Protein AF-A0A651EHQ5-F1 (afdb_monomer)

Structure (mmCIF, N/CA/C/O backbone):
data_AF-A0A651EHQ5-F1
#
_entry.id   AF-A0A651EHQ5-F1
#
loop_
_atom_site.group_PDB
_atom_site.id
_atom_site.type_symbol
_atom_site.label_atom_id
_atom_site.label_alt_id
_atom_site.label_comp_id
_atom_site.label_asym_id
_atom_site.label_entity_id
_atom_sit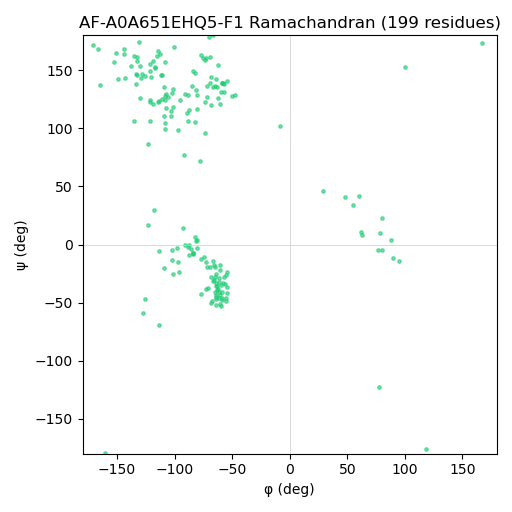e.label_seq_id
_atom_site.pdbx_PDB_ins_code
_atom_site.Cartn_x
_atom_site.Cartn_y
_atom_site.Cartn_z
_atom_site.occupancy
_atom_site.B_iso_or_equiv
_atom_site.auth_seq_id
_atom_site.auth_comp_id
_atom_site.auth_asym_id
_atom_site.auth_atom_id
_atom_site.pdbx_PDB_model_num
ATOM 1 N N . MET A 1 1 ? 9.598 -12.155 -25.744 1.00 61.91 1 MET A N 1
ATOM 2 C CA . MET A 1 1 ? 10.666 -11.552 -24.920 1.00 61.91 1 MET A CA 1
ATOM 3 C C . MET A 1 1 ? 9.998 -10.629 -23.922 1.00 61.91 1 MET A C 1
ATOM 5 O O . MET A 1 1 ? 9.123 -9.880 -24.341 1.00 61.91 1 MET A O 1
ATOM 9 N N . SER A 1 2 ? 10.340 -10.754 -22.639 1.00 74.31 2 SER A N 1
ATOM 10 C CA . SER A 1 2 ? 9.848 -9.871 -21.574 1.00 74.31 2 SER A CA 1
ATOM 11 C C . SER A 1 2 ? 10.202 -8.412 -21.894 1.00 74.31 2 SER A C 1
ATOM 13 O O . SER A 1 2 ? 11.291 -8.150 -22.401 1.00 74.31 2 SER A O 1
ATOM 15 N N . ARG A 1 3 ? 9.276 -7.478 -21.657 1.00 90.50 3 ARG A N 1
ATOM 16 C CA . ARG A 1 3 ? 9.473 -6.018 -21.755 1.00 90.50 3 ARG A CA 1
ATOM 17 C C . ARG A 1 3 ? 9.243 -5.352 -20.400 1.00 90.50 3 ARG A C 1
ATOM 19 O O . ARG A 1 3 ? 8.765 -4.219 -20.332 1.00 90.50 3 ARG A O 1
ATOM 26 N N . LEU A 1 4 ? 9.520 -6.091 -19.329 1.00 96.69 4 LEU A N 1
ATOM 27 C CA . LEU A 1 4 ? 9.435 -5.561 -17.983 1.00 96.69 4 LEU A CA 1
ATOM 28 C C . LEU A 1 4 ? 10.467 -4.456 -17.792 1.00 96.69 4 LEU A C 1
ATOM 30 O O . LEU A 1 4 ? 11.597 -4.541 -18.276 1.00 96.69 4 LEU A O 1
ATOM 34 N N . ARG A 1 5 ? 10.060 -3.437 -17.050 1.00 97.56 5 ARG A N 1
ATOM 35 C CA . ARG A 1 5 ? 10.922 -2.379 -16.550 1.00 97.56 5 ARG A CA 1
ATOM 36 C C . ARG A 1 5 ? 10.563 -2.043 -15.112 1.00 97.56 5 ARG A C 1
ATOM 38 O O . ARG A 1 5 ? 9.421 -2.260 -14.709 1.00 97.56 5 ARG A O 1
ATOM 45 N N . GLY A 1 6 ? 11.513 -1.541 -14.338 1.00 97.88 6 GLY A N 1
ATOM 46 C CA . GLY A 1 6 ? 11.283 -1.296 -12.922 1.00 97.88 6 GLY A CA 1
ATOM 47 C C . GLY A 1 6 ? 12.394 -0.529 -12.229 1.00 97.88 6 GLY A C 1
ATOM 48 O O . GLY A 1 6 ? 13.445 -0.257 -12.807 1.00 97.88 6 GLY A O 1
ATOM 49 N N . PHE A 1 7 ? 12.122 -0.151 -10.984 1.00 97.75 7 PHE A N 1
ATOM 50 C CA . PHE A 1 7 ? 13.047 0.582 -10.123 1.00 97.75 7 PHE A CA 1
ATOM 51 C C . PHE A 1 7 ? 12.759 0.291 -8.648 1.00 97.75 7 PHE A C 1
ATOM 53 O O . PHE A 1 7 ? 11.639 -0.081 -8.283 1.00 97.75 7 PHE A O 1
ATOM 60 N N . VAL A 1 8 ? 13.769 0.493 -7.802 1.00 97.44 8 VAL A N 1
ATOM 61 C CA . VAL A 1 8 ? 13.611 0.478 -6.343 1.00 97.44 8 VAL A CA 1
ATOM 62 C C . VAL A 1 8 ? 12.893 1.758 -5.914 1.00 97.44 8 VAL A C 1
ATOM 64 O O . VAL A 1 8 ? 13.321 2.870 -6.215 1.00 97.44 8 VAL A O 1
ATOM 67 N N . ALA A 1 9 ? 11.768 1.608 -5.231 1.00 97.31 9 ALA A N 1
ATOM 68 C CA . ALA A 1 9 ? 10.858 2.682 -4.884 1.00 97.31 9 ALA A CA 1
ATOM 69 C C . ALA A 1 9 ? 11.186 3.283 -3.509 1.00 97.31 9 ALA A C 1
ATOM 71 O O . ALA A 1 9 ? 10.463 3.069 -2.543 1.00 97.31 9 ALA A O 1
ATOM 72 N N . GLU A 1 10 ? 12.230 4.113 -3.435 1.00 95.94 10 GLU A N 1
ATOM 73 C CA . GLU A 1 10 ? 12.681 4.776 -2.189 1.00 95.94 10 GLU A CA 1
ATOM 74 C C . GLU A 1 10 ? 11.629 5.697 -1.536 1.00 95.94 10 GLU A C 1
ATOM 76 O O . GLU A 1 10 ? 11.714 6.041 -0.362 1.00 95.94 10 GLU A O 1
ATOM 81 N N . HIS A 1 11 ? 10.601 6.088 -2.290 1.00 96.88 11 HIS A N 1
ATOM 82 C CA . HIS A 1 11 ? 9.459 6.863 -1.800 1.00 96.88 11 HIS A CA 1
ATOM 83 C C . HIS A 1 11 ? 8.397 5.997 -1.098 1.00 96.88 11 HIS A C 1
ATOM 85 O O . HIS A 1 11 ? 7.336 6.499 -0.717 1.00 96.88 11 HIS A O 1
ATOM 91 N N . ARG A 1 12 ? 8.638 4.691 -0.962 1.00 98.12 12 ARG A N 1
ATOM 92 C CA . ARG A 1 12 ? 7.798 3.742 -0.233 1.00 98.12 12 ARG A CA 1
ATOM 93 C C . ARG A 1 12 ? 8.546 3.262 1.001 1.00 98.12 12 ARG A C 1
ATOM 95 O O . ARG A 1 12 ? 9.760 3.104 0.977 1.00 98.12 12 ARG A O 1
ATOM 102 N N . ALA A 1 13 ? 7.805 3.018 2.069 1.00 98.31 13 ALA A N 1
ATOM 103 C CA . ALA A 1 13 ? 8.322 2.422 3.289 1.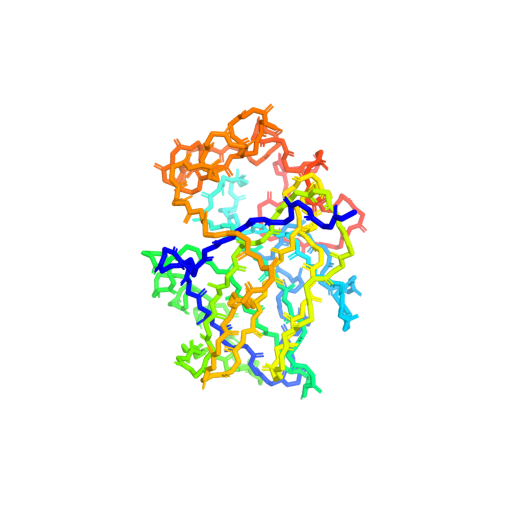00 98.31 13 ALA A CA 1
ATOM 104 C C . ALA A 1 13 ? 7.393 1.305 3.753 1.00 98.31 13 ALA A C 1
ATOM 106 O O . ALA A 1 13 ? 6.206 1.277 3.410 1.00 98.31 13 ALA A O 1
ATOM 107 N N . LEU A 1 14 ? 7.949 0.401 4.553 1.00 98.44 14 LEU A N 1
ATOM 108 C CA . LEU A 1 14 ? 7.230 -0.722 5.122 1.00 98.44 14 LEU A CA 1
ATOM 109 C C . LEU A 1 14 ? 7.041 -0.519 6.628 1.00 98.44 14 LEU A C 1
ATOM 111 O O . LEU A 1 14 ? 7.960 -0.128 7.350 1.00 98.44 14 LEU A O 1
ATOM 115 N N . LEU A 1 15 ? 5.833 -0.802 7.104 1.00 98.62 15 LEU A N 1
ATOM 116 C CA . LEU A 1 15 ? 5.570 -1.062 8.516 1.00 98.62 15 LEU A CA 1
ATOM 117 C C . LEU A 1 15 ? 5.215 -2.534 8.681 1.00 98.62 15 LEU A C 1
ATOM 119 O O . LEU A 1 15 ? 4.535 -3.112 7.834 1.00 98.62 15 LEU A O 1
ATOM 123 N N . ARG A 1 16 ? 5.610 -3.123 9.800 1.00 98.12 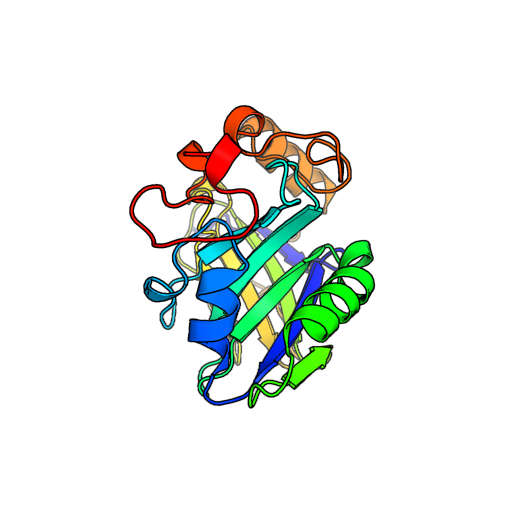16 ARG A N 1
ATOM 124 C CA . ARG A 1 16 ? 5.271 -4.488 10.176 1.00 98.12 16 ARG A CA 1
ATOM 125 C C . ARG A 1 16 ? 4.275 -4.479 11.324 1.00 98.12 16 ARG A C 1
ATOM 127 O O . ARG A 1 16 ? 4.518 -3.891 12.378 1.00 98.12 16 ARG A O 1
ATOM 134 N N . ILE A 1 17 ? 3.145 -5.142 11.105 1.00 98.06 17 ILE A N 1
ATOM 135 C CA . ILE A 1 17 ? 2.073 -5.302 12.082 1.00 98.06 17 ILE A CA 1
ATOM 136 C C . ILE A 1 17 ? 2.074 -6.747 12.562 1.00 98.06 17 ILE A C 1
ATOM 138 O O . ILE A 1 17 ? 1.660 -7.656 11.839 1.00 98.06 17 ILE A O 1
ATOM 142 N N . GLY A 1 18 ? 2.570 -6.956 13.778 1.00 96.75 18 GLY A N 1
ATOM 143 C CA . GLY A 1 18 ? 2.627 -8.266 14.417 1.00 96.75 18 GLY A CA 1
ATOM 144 C C . GLY A 1 18 ? 1.503 -8.475 15.426 1.00 96.75 18 GLY A C 1
ATOM 145 O O . GLY A 1 18 ? 0.807 -7.538 15.819 1.00 96.75 18 GLY A O 1
ATOM 146 N N . GLY A 1 19 ? 1.375 -9.715 15.896 1.00 95.44 19 GLY A N 1
ATOM 147 C CA . GLY A 1 19 ? 0.448 -10.097 16.958 1.00 95.44 19 GLY A CA 1
ATOM 148 C C . GLY A 1 19 ? -0.844 -10.748 16.461 1.00 95.44 19 GLY A C 1
ATOM 149 O O . GLY A 1 19 ? -1.304 -10.519 15.345 1.00 95.44 19 GLY A O 1
ATOM 150 N N . VAL A 1 20 ? -1.425 -11.596 17.311 1.00 93.38 20 VAL A N 1
ATOM 151 C CA . VAL A 1 20 ? -2.548 -12.486 16.958 1.00 93.38 20 VAL A CA 1
ATOM 152 C C . VAL A 1 20 ? -3.827 -11.733 16.581 1.00 93.38 20 VAL A C 1
ATOM 154 O O . VAL A 1 20 ? -4.621 -12.239 15.796 1.00 93.38 20 VAL A O 1
ATOM 157 N N . ASP A 1 21 ? -3.991 -10.504 17.077 1.00 94.31 21 ASP A N 1
ATOM 158 C CA . ASP A 1 21 ? -5.165 -9.667 16.812 1.00 94.31 21 ASP A CA 1
ATOM 159 C C . ASP A 1 21 ? -4.993 -8.754 15.582 1.00 94.31 21 ASP A C 1
ATOM 161 O O . ASP A 1 21 ? -5.896 -7.974 15.277 1.00 94.31 21 ASP A O 1
ATOM 165 N N . ALA A 1 22 ? -3.843 -8.785 14.892 1.00 95.12 22 ALA A N 1
ATOM 166 C CA . ALA A 1 22 ? -3.467 -7.781 13.890 1.00 95.12 22 ALA A CA 1
ATOM 167 C C . ALA A 1 22 ? -4.513 -7.609 12.776 1.00 95.12 22 ALA A C 1
ATOM 169 O O . ALA A 1 22 ? -4.917 -6.485 12.472 1.00 95.12 22 ALA A O 1
ATOM 170 N N . ARG A 1 23 ? -4.989 -8.715 12.187 1.00 94.94 23 ARG A N 1
ATOM 171 C CA . ARG A 1 23 ? -5.956 -8.677 11.076 1.00 94.94 23 ARG A CA 1
ATOM 172 C C . ARG A 1 23 ? -7.323 -8.164 11.518 1.00 94.94 23 ARG A C 1
ATOM 174 O O . ARG A 1 23 ? -7.856 -7.256 10.889 1.00 94.94 23 ARG A O 1
ATOM 181 N N . ASP A 1 24 ? -7.857 -8.697 12.615 1.00 93.69 24 ASP A N 1
ATOM 182 C CA . ASP A 1 24 ? -9.156 -8.283 13.163 1.00 93.69 24 ASP A CA 1
ATOM 183 C C . ASP A 1 24 ? -9.141 -6.830 13.638 1.00 93.69 24 ASP A C 1
ATOM 185 O O . ASP A 1 24 ? -10.139 -6.115 13.554 1.00 93.69 24 ASP A O 1
ATOM 189 N N . TRP A 1 25 ? -7.997 -6.370 14.132 1.00 94.69 25 TRP A N 1
ATOM 190 C CA . TRP A 1 25 ? -7.796 -4.981 14.495 1.00 94.69 25 TRP A CA 1
ATOM 191 C C . TRP A 1 25 ? -7.778 -4.060 13.272 1.00 94.69 25 TRP A C 1
ATOM 193 O O . TRP A 1 25 ? -8.537 -3.091 13.238 1.00 94.69 25 TRP A O 1
ATOM 203 N N . LEU A 1 26 ? -6.985 -4.384 12.243 1.00 96.31 26 LEU A N 1
ATOM 204 C CA . LEU A 1 26 ? -6.959 -3.633 10.982 1.00 96.31 26 LEU A CA 1
ATOM 205 C C . LEU A 1 26 ? -8.333 -3.627 10.297 1.00 96.31 26 LEU A C 1
ATOM 207 O O . LEU A 1 26 ? -8.725 -2.610 9.727 1.00 96.31 26 LEU A O 1
ATOM 211 N N . GLN A 1 27 ? -9.099 -4.718 10.405 1.00 95.19 27 GLN A N 1
ATOM 212 C CA . GLN A 1 27 ? -10.431 -4.843 9.812 1.00 95.19 27 GLN A CA 1
ATOM 213 C C . GLN A 1 27 ? -11.376 -3.711 10.229 1.00 95.19 27 GLN A C 1
ATOM 215 O O . GLN A 1 27 ? -12.161 -3.256 9.400 1.00 95.19 27 GLN A O 1
ATOM 220 N N . GLY A 1 28 ? -11.292 -3.228 11.470 1.00 94.06 28 GLY A N 1
ATOM 221 C CA . GLY A 1 28 ? -12.122 -2.120 11.958 1.00 94.06 28 GLY A CA 1
ATOM 222 C C . GLY A 1 28 ? -11.591 -0.717 11.631 1.00 94.06 28 GLY A C 1
ATOM 223 O O . GLY A 1 28 ? -12.273 0.269 11.905 1.00 94.06 28 GLY A O 1
ATOM 224 N N . LEU A 1 29 ? -10.380 -0.598 11.080 1.00 95.25 29 LEU A N 1
ATOM 225 C CA . LEU A 1 29 ? -9.693 0.689 10.898 1.00 95.25 29 LEU A CA 1
ATOM 226 C C . LEU A 1 29 ? -9.588 1.146 9.444 1.00 95.25 29 LEU A C 1
ATOM 228 O O . LEU A 1 29 ? -9.355 2.330 9.204 1.00 95.25 29 LEU A O 1
ATOM 232 N N . VAL A 1 30 ? -9.727 0.228 8.490 1.00 97.44 30 VAL A N 1
ATOM 233 C CA . VAL A 1 30 ? -9.427 0.495 7.076 1.00 97.44 30 VAL A CA 1
ATOM 234 C C . VAL A 1 30 ? -10.657 0.323 6.186 1.00 97.44 30 VAL A C 1
ATOM 236 O O . VAL A 1 30 ? -11.588 -0.394 6.543 1.00 97.44 30 VAL A O 1
ATOM 239 N N . SER A 1 31 ? -10.665 0.948 5.012 1.00 97.81 31 SER A N 1
ATOM 240 C CA . SER A 1 31 ? -11.806 0.982 4.083 1.00 97.81 31 SER A CA 1
ATOM 241 C C . SER A 1 31 ? -12.091 -0.338 3.362 1.00 97.81 31 SER A C 1
ATOM 243 O O . SER A 1 31 ? -13.187 -0.530 2.847 1.00 97.81 31 SER A O 1
ATOM 245 N N . ASN A 1 32 ? -11.122 -1.252 3.302 1.00 98.00 32 ASN A N 1
ATOM 246 C CA . ASN A 1 32 ? -11.240 -2.511 2.565 1.00 98.00 32 ASN A CA 1
ATOM 247 C C . ASN A 1 32 ? -11.259 -3.730 3.495 1.00 98.00 32 ASN A C 1
ATOM 249 O O . ASN A 1 32 ? -10.923 -3.638 4.678 1.00 98.00 32 ASN A O 1
ATOM 253 N N . ASP A 1 33 ? -11.684 -4.878 2.981 1.00 96.94 33 ASP A N 1
ATOM 254 C CA . ASP A 1 33 ? -11.801 -6.113 3.741 1.00 96.94 33 ASP A CA 1
ATOM 255 C C . ASP A 1 33 ? -10.454 -6.843 3.859 1.00 96.94 33 ASP A C 1
ATOM 257 O O . ASP A 1 33 ? -9.976 -7.501 2.934 1.00 96.94 33 ASP A O 1
ATOM 261 N N . VAL A 1 34 ? -9.853 -6.770 5.047 1.00 96.62 34 VAL A N 1
ATOM 262 C CA . VAL A 1 34 ? -8.584 -7.420 5.401 1.00 96.62 34 VAL A CA 1
ATOM 263 C C . VAL A 1 34 ? -8.714 -8.945 5.375 1.00 96.62 34 VAL A C 1
ATOM 265 O O . VAL A 1 34 ? -7.717 -9.644 5.212 1.00 96.62 34 VAL A O 1
ATOM 268 N N . ARG A 1 35 ? -9.929 -9.503 5.449 1.00 94.62 35 ARG A N 1
ATOM 269 C CA . ARG A 1 35 ? -10.155 -10.955 5.324 1.00 94.62 35 ARG A CA 1
ATOM 270 C C . ARG A 1 35 ? -9.820 -11.480 3.927 1.00 94.62 35 ARG A C 1
ATOM 272 O O . ARG A 1 35 ? -9.612 -12.678 3.760 1.00 94.62 35 ARG A O 1
ATOM 279 N N . HIS A 1 36 ? -9.734 -10.601 2.927 1.00 95.12 36 HIS A N 1
ATOM 280 C CA . HIS A 1 36 ? -9.271 -10.953 1.587 1.00 95.12 36 HIS A CA 1
ATOM 281 C C . HIS A 1 36 ? -7.746 -11.106 1.482 1.00 95.12 36 HIS A C 1
ATOM 283 O O . HIS A 1 36 ? -7.281 -11.657 0.478 1.00 95.12 36 HIS A O 1
ATOM 289 N N . LEU A 1 37 ? -6.993 -10.667 2.498 1.00 96.44 37 LEU A N 1
ATOM 290 C CA . LEU A 1 37 ? -5.539 -10.759 2.554 1.00 96.44 37 LEU A CA 1
ATOM 291 C C . LEU A 1 37 ? -5.079 -12.216 2.682 1.00 96.44 37 LEU A C 1
ATOM 293 O O . LEU A 1 37 ? -5.366 -12.904 3.669 1.00 96.44 37 LEU A O 1
ATOM 297 N N . ALA A 1 38 ? -4.304 -12.664 1.703 1.00 94.88 38 ALA A N 1
ATOM 298 C CA . ALA A 1 38 ? -3.720 -13.999 1.659 1.00 94.88 38 ALA A CA 1
ATOM 299 C C . ALA A 1 38 ? -2.317 -13.941 1.031 1.00 94.88 38 ALA A C 1
ATOM 301 O O . ALA A 1 38 ? -1.998 -12.949 0.366 1.00 94.88 38 ALA A O 1
ATOM 302 N N . PRO A 1 39 ? -1.485 -14.987 1.192 1.00 92.62 39 PRO A N 1
ATOM 303 C CA . PRO A 1 39 ? -0.218 -15.084 0.475 1.00 92.62 39 PRO A CA 1
ATOM 304 C C . PRO A 1 39 ? -0.412 -14.847 -1.029 1.00 92.62 39 PRO A C 1
ATOM 306 O O . PRO A 1 39 ? -1.294 -15.438 -1.654 1.00 92.62 39 PRO A O 1
ATOM 309 N N . GLY A 1 40 ? 0.369 -13.929 -1.603 1.00 92.00 40 GLY A N 1
ATOM 310 C CA . GLY A 1 40 ? 0.262 -13.547 -3.017 1.00 92.00 40 GLY A CA 1
ATOM 311 C C . GLY A 1 40 ? -0.916 -12.624 -3.377 1.00 92.00 40 GLY A C 1
ATOM 312 O O . GLY A 1 40 ? -1.010 -12.185 -4.524 1.00 92.00 40 GLY A O 1
ATOM 313 N N . ARG A 1 41 ? -1.810 -12.309 -2.430 1.00 95.31 41 ARG A N 1
ATOM 314 C CA . ARG A 1 41 ? -3.020 -11.500 -2.648 1.00 95.31 41 ARG A CA 1
ATOM 315 C C . ARG A 1 41 ? -3.045 -10.282 -1.713 1.00 95.31 41 ARG A C 1
ATOM 317 O O . ARG A 1 41 ? -3.633 -10.363 -0.631 1.00 95.31 41 ARG A O 1
ATOM 324 N N . PRO A 1 42 ? -2.420 -9.163 -2.116 1.00 97.75 42 PRO A N 1
ATOM 325 C CA . PRO A 1 42 ? -2.414 -7.935 -1.333 1.00 97.75 42 PRO A CA 1
ATOM 326 C C . PRO A 1 42 ? -3.781 -7.243 -1.372 1.00 97.75 42 PRO A C 1
ATOM 328 O O . PRO A 1 42 ? -4.590 -7.469 -2.275 1.00 97.75 42 PRO A O 1
ATOM 331 N N . VAL A 1 43 ? -4.017 -6.358 -0.408 1.00 98.56 43 VAL A N 1
ATOM 332 C CA . VAL A 1 43 ? -5.238 -5.547 -0.307 1.00 98.56 43 VAL A CA 1
ATOM 333 C C . VAL A 1 43 ? -4.854 -4.071 -0.321 1.00 98.56 43 VAL A C 1
ATOM 335 O O . VAL A 1 43 ? -4.085 -3.633 0.528 1.00 98.56 43 VAL A O 1
ATOM 338 N N . TYR A 1 44 ? -5.388 -3.293 -1.265 1.00 98.81 44 TYR A N 1
ATOM 339 C CA . TYR A 1 44 ? -5.288 -1.832 -1.226 1.00 98.81 44 TYR A CA 1
ATOM 340 C C . TYR A 1 44 ? -6.364 -1.276 -0.298 1.00 98.81 44 TYR A C 1
ATOM 342 O O . TYR A 1 44 ? -7.515 -1.700 -0.376 1.00 98.81 44 TYR A O 1
ATOM 350 N N . ALA A 1 45 ? -6.016 -0.361 0.596 1.00 98.56 45 ALA A N 1
ATOM 351 C CA . ALA A 1 45 ? -6.972 0.220 1.527 1.00 98.56 45 ALA A CA 1
ATOM 352 C C . ALA A 1 45 ? -6.569 1.643 1.913 1.00 98.56 45 ALA A C 1
ATOM 354 O O . ALA A 1 45 ? -5.421 2.050 1.736 1.00 98.56 45 ALA A O 1
ATOM 355 N N . ALA A 1 46 ? -7.517 2.374 2.489 1.00 98.44 46 ALA A N 1
ATOM 356 C CA . ALA A 1 46 ? -7.274 3.641 3.151 1.00 98.44 46 ALA A CA 1
ATOM 357 C C . ALA A 1 46 ? -7.721 3.612 4.611 1.00 98.44 46 ALA A C 1
ATOM 359 O O . ALA A 1 46 ? -8.618 2.866 5.001 1.00 98.44 46 ALA A O 1
ATOM 360 N N . MET A 1 47 ? -7.109 4.479 5.408 1.00 98.00 47 MET A N 1
ATOM 361 C CA . MET A 1 47 ? -7.612 4.898 6.708 1.00 98.00 47 MET A CA 1
ATOM 362 C C . MET A 1 47 ? -8.250 6.278 6.549 1.00 98.00 47 MET A C 1
ATOM 364 O O . MET A 1 47 ? -7.662 7.163 5.921 1.00 98.00 47 MET A O 1
ATOM 368 N N . LEU A 1 48 ? -9.446 6.455 7.112 1.00 97.50 48 LEU A N 1
ATOM 369 C CA . LEU A 1 48 ? -10.250 7.664 6.944 1.00 97.50 48 LEU A CA 1
ATOM 370 C C . LEU A 1 48 ? -10.442 8.412 8.264 1.00 97.50 48 LEU A C 1
ATOM 372 O O . LEU A 1 48 ? -10.278 7.863 9.359 1.00 97.50 48 LEU A O 1
ATOM 376 N N . THR A 1 49 ? -10.834 9.677 8.160 1.00 95.69 49 THR A N 1
ATOM 377 C CA . THR A 1 49 ? -11.437 10.408 9.272 1.00 95.69 49 THR A CA 1
ATOM 378 C C . THR A 1 49 ? -12.831 9.848 9.578 1.00 95.69 49 THR A C 1
ATOM 380 O O . THR A 1 49 ? -13.449 9.215 8.719 1.00 95.69 49 THR A O 1
ATOM 383 N N . PRO A 1 50 ? -13.395 10.116 10.770 1.00 92.19 50 PRO A N 1
ATOM 384 C CA . PRO A 1 50 ? -14.797 9.805 11.047 1.00 92.19 50 PRO A CA 1
ATOM 385 C C . PRO A 1 50 ? -15.775 10.438 10.044 1.00 92.19 50 PRO A C 1
ATOM 387 O O . PRO A 1 50 ? -16.840 9.887 9.808 1.00 92.19 50 PRO A O 1
ATOM 390 N N . GLN A 1 51 ? -15.396 11.559 9.423 1.00 93.12 51 GLN A N 1
ATOM 391 C CA . GLN A 1 51 ? -16.170 12.247 8.386 1.00 93.12 51 GLN A CA 1
ATOM 392 C C . GLN A 1 51 ? -15.983 11.641 6.980 1.00 93.12 51 GLN A C 1
ATOM 394 O O . GLN A 1 51 ? -16.441 12.227 6.005 1.00 93.12 51 GLN A O 1
ATOM 399 N N . GLY A 1 52 ? -15.282 10.508 6.851 1.00 93.50 52 GLY A N 1
ATOM 400 C CA . GLY A 1 52 ? -15.065 9.817 5.574 1.00 93.50 52 GLY A CA 1
ATOM 401 C C . GLY A 1 52 ? -13.981 10.431 4.684 1.00 93.50 52 GLY A C 1
ATOM 402 O O . GLY A 1 52 ? -13.843 10.034 3.528 1.00 93.50 52 GLY A O 1
ATOM 403 N N . LYS A 1 53 ? -13.194 11.380 5.200 1.00 96.69 53 LYS A N 1
ATOM 404 C CA . LYS A 1 53 ? -12.105 12.004 4.439 1.00 96.69 53 LYS A CA 1
ATOM 405 C C . LYS A 1 53 ? -10.832 11.172 4.493 1.00 96.69 53 LYS A C 1
ATOM 407 O O . LYS A 1 53 ? -10.553 10.509 5.491 1.00 96.69 53 LYS A O 1
ATOM 412 N N . TYR A 1 54 ? -10.046 11.236 3.429 1.00 98.25 54 TYR A N 1
ATOM 413 C CA . TYR A 1 54 ? -8.762 10.560 3.308 1.00 98.25 54 TYR A CA 1
ATOM 414 C C . TYR A 1 54 ? -7.769 10.976 4.415 1.00 98.25 54 TYR A C 1
ATOM 416 O O . TYR A 1 54 ? -7.668 12.155 4.750 1.00 98.25 54 TYR A O 1
ATOM 424 N N . LEU A 1 55 ? -7.008 10.017 4.963 1.00 98.00 55 LEU A N 1
ATOM 425 C CA . LEU A 1 55 ? -5.841 10.281 5.826 1.00 98.00 55 LEU A CA 1
ATOM 426 C C . LEU A 1 55 ? -4.568 9.586 5.326 1.00 98.00 55 LEU A C 1
ATOM 428 O O . LEU A 1 55 ? -3.493 10.198 5.312 1.00 98.00 55 LEU A O 1
ATOM 432 N N . PHE A 1 56 ? -4.694 8.302 4.979 1.00 98.56 56 PHE A N 1
ATOM 433 C CA . PHE A 1 56 ? -3.606 7.435 4.523 1.00 98.56 56 PHE A CA 1
ATOM 434 C C . PHE A 1 56 ? -4.141 6.386 3.552 1.00 98.56 56 PHE A C 1
ATOM 436 O O . PHE A 1 56 ? -5.215 5.842 3.801 1.00 98.56 56 PHE A O 1
ATOM 443 N N . ASP A 1 57 ? -3.383 6.051 2.511 1.00 98.69 57 ASP A N 1
ATOM 444 C CA . ASP A 1 57 ? -3.557 4.850 1.697 1.00 98.69 57 ASP A CA 1
ATOM 445 C C . ASP A 1 57 ? -2.330 3.950 1.812 1.00 98.69 57 ASP A C 1
ATOM 447 O O . ASP A 1 57 ? -1.214 4.397 2.093 1.00 98.69 57 ASP A O 1
ATOM 451 N N . PHE A 1 58 ? -2.542 2.655 1.624 1.00 98.81 58 PHE A N 1
ATOM 452 C CA . PHE A 1 58 ? -1.481 1.667 1.720 1.00 98.81 58 PHE A CA 1
ATOM 453 C C . PHE A 1 58 ? -1.908 0.324 1.137 1.00 98.81 58 PHE A C 1
ATOM 455 O O . PHE A 1 58 ? -3.084 0.065 0.869 1.00 98.81 58 PHE A O 1
ATOM 462 N N . PHE A 1 59 ? -0.923 -0.551 0.966 1.00 98.81 59 PHE A N 1
ATOM 463 C CA . PHE A 1 59 ? -1.127 -1.947 0.613 1.00 98.81 59 PHE A CA 1
ATOM 464 C C . PHE A 1 59 ? -0.873 -2.795 1.846 1.00 98.81 59 PHE A C 1
ATOM 466 O O . PHE A 1 59 ? 0.175 -2.683 2.477 1.00 98.81 59 PHE A O 1
ATOM 473 N N . LEU A 1 60 ? -1.838 -3.640 2.178 1.00 98.69 60 LEU A N 1
ATOM 474 C CA . LEU A 1 60 ? -1.683 -4.703 3.153 1.00 98.69 60 LEU A CA 1
ATOM 475 C C . LEU A 1 60 ? -1.171 -5.939 2.426 1.00 98.69 60 LEU A C 1
ATOM 477 O O . LEU A 1 60 ? -1.752 -6.358 1.420 1.00 98.69 60 LEU A O 1
ATOM 481 N N . VAL A 1 61 ? -0.100 -6.521 2.946 1.00 98.00 61 VAL A N 1
ATOM 482 C CA . VAL A 1 61 ? 0.584 -7.670 2.359 1.00 98.00 61 VAL A CA 1
ATOM 483 C C . VAL A 1 61 ? 0.851 -8.689 3.461 1.00 98.00 61 VAL A C 1
ATOM 485 O O . VAL A 1 61 ? 1.179 -8.327 4.586 1.00 98.00 61 VAL A O 1
ATOM 488 N N . GLU A 1 62 ? 0.654 -9.970 3.174 1.00 95.62 62 GLU A N 1
ATOM 489 C CA . GLU A 1 62 ? 0.927 -11.035 4.139 1.00 95.62 62 GLU A CA 1
ATOM 490 C C . GLU A 1 62 ? 2.431 -11.346 4.153 1.00 95.62 62 GLU A C 1
ATOM 492 O O . GLU A 1 62 ? 3.018 -11.525 3.088 1.00 95.62 62 GLU A O 1
ATOM 497 N N . ALA A 1 63 ? 3.048 -11.359 5.338 1.00 91.44 63 ALA A N 1
ATOM 498 C CA . ALA A 1 63 ? 4.502 -11.456 5.488 1.00 91.44 63 ALA A CA 1
ATOM 499 C C . ALA A 1 63 ? 5.062 -12.894 5.442 1.00 91.44 63 ALA A C 1
ATOM 501 O O . ALA A 1 63 ? 6.274 -13.076 5.446 1.00 91.44 63 ALA A O 1
ATOM 502 N N . GLY A 1 64 ? 4.209 -13.919 5.431 1.00 87.69 64 GLY A N 1
ATOM 503 C CA . GLY A 1 64 ? 4.566 -15.340 5.427 1.00 87.69 64 GLY A CA 1
ATOM 504 C C . GLY A 1 64 ? 4.607 -15.993 6.810 1.00 87.69 64 GLY A C 1
ATOM 505 O O . GLY A 1 64 ? 4.606 -17.218 6.912 1.00 87.69 64 GLY A O 1
ATOM 506 N N . ASP A 1 65 ? 4.608 -15.201 7.880 1.00 90.12 65 ASP A N 1
ATOM 507 C CA . ASP A 1 65 ? 4.708 -15.659 9.271 1.00 90.12 65 ASP A CA 1
ATOM 508 C C . ASP A 1 65 ? 3.530 -15.199 10.147 1.00 90.12 65 ASP A C 1
ATOM 510 O O . ASP A 1 65 ? 3.588 -15.239 11.378 1.00 90.12 65 ASP A O 1
ATOM 514 N N . GLY A 1 66 ? 2.434 -14.780 9.507 1.00 88.88 66 GLY A N 1
ATOM 515 C CA . GLY A 1 66 ? 1.220 -14.312 10.168 1.00 88.88 66 GLY A CA 1
ATOM 516 C C . GLY A 1 66 ? 1.195 -12.810 10.449 1.00 88.88 66 GLY A C 1
ATOM 517 O O . GLY A 1 66 ? 0.122 -12.287 10.761 1.00 88.88 66 GLY A O 1
ATOM 518 N N . ALA A 1 67 ? 2.319 -12.101 10.297 1.00 95.50 67 ALA A N 1
ATOM 519 C CA . ALA A 1 67 ? 2.330 -10.644 10.329 1.00 95.50 67 ALA A CA 1
ATOM 520 C C . ALA A 1 67 ? 1.764 -10.034 9.035 1.00 95.50 67 ALA A C 1
ATOM 522 O O . ALA A 1 67 ? 1.701 -10.663 7.974 1.00 95.50 67 ALA A O 1
ATOM 523 N N . VAL A 1 68 ? 1.362 -8.768 9.129 1.00 97.94 68 VAL A N 1
ATOM 524 C CA . VAL A 1 68 ? 0.936 -7.960 7.982 1.00 97.94 68 VAL A CA 1
ATOM 525 C C . VAL A 1 68 ? 1.982 -6.882 7.731 1.00 97.94 68 VAL A C 1
ATOM 527 O O . VAL A 1 68 ? 2.286 -6.098 8.627 1.00 97.94 68 VAL A O 1
ATOM 530 N N . LEU A 1 69 ? 2.512 -6.815 6.513 1.00 98.19 69 LEU A N 1
ATOM 531 C CA . LEU A 1 69 ? 3.282 -5.671 6.042 1.00 98.19 69 LEU A CA 1
ATOM 532 C C . LEU A 1 69 ? 2.327 -4.603 5.507 1.00 98.19 69 LEU A C 1
ATOM 534 O O . LEU A 1 69 ? 1.376 -4.903 4.782 1.00 98.19 69 LEU A O 1
ATOM 538 N N . ILE A 1 70 ? 2.592 -3.352 5.862 1.00 98.69 70 ILE A N 1
ATOM 539 C CA . ILE A 1 70 ? 1.939 -2.172 5.308 1.00 98.69 70 ILE A CA 1
ATOM 540 C C . ILE A 1 70 ? 2.954 -1.447 4.434 1.00 98.69 70 ILE A C 1
ATOM 542 O O . ILE A 1 70 ? 3.897 -0.850 4.943 1.00 98.69 70 ILE A O 1
ATOM 546 N N . ASP A 1 71 ? 2.723 -1.465 3.129 1.00 98.69 71 ASP A N 1
ATOM 547 C CA . ASP A 1 71 ? 3.448 -0.664 2.147 1.00 98.69 71 ASP A CA 1
ATOM 548 C C . ASP A 1 71 ? 2.744 0.687 1.990 1.00 98.69 71 ASP A C 1
ATOM 550 O O . ASP A 1 71 ? 1.613 0.764 1.500 1.00 98.69 71 ASP A O 1
ATOM 554 N N . VAL A 1 72 ? 3.418 1.757 2.413 1.00 98.75 72 VAL A N 1
ATOM 555 C CA . VAL A 1 72 ? 2.895 3.130 2.513 1.00 98.75 72 VAL A CA 1
ATOM 556 C C . VAL A 1 72 ? 3.880 4.134 1.902 1.00 98.75 72 VAL A C 1
ATOM 558 O O . VAL A 1 72 ? 5.054 3.828 1.702 1.00 98.75 72 VAL A O 1
ATOM 561 N N . ALA A 1 73 ? 3.414 5.342 1.574 1.00 98.50 73 ALA A N 1
ATOM 562 C CA . ALA A 1 73 ? 4.305 6.447 1.219 1.00 98.50 73 ALA A CA 1
ATOM 563 C C . ALA A 1 73 ? 5.299 6.729 2.366 1.00 98.50 73 ALA A C 1
ATOM 565 O O . ALA A 1 73 ? 4.904 6.804 3.534 1.00 98.50 73 ALA A O 1
ATOM 566 N N . ALA A 1 74 ? 6.589 6.846 2.041 1.00 98.25 74 ALA A N 1
ATOM 567 C CA . ALA A 1 74 ? 7.668 6.891 3.030 1.00 98.25 74 ALA A CA 1
ATOM 568 C C . ALA A 1 74 ? 7.552 8.089 3.986 1.00 98.25 74 ALA A C 1
ATOM 570 O O . ALA A 1 74 ? 7.705 7.945 5.198 1.00 98.25 74 ALA A O 1
ATOM 571 N N . ASP A 1 75 ? 7.183 9.254 3.457 1.00 97.88 75 ASP A N 1
ATOM 572 C CA . ASP A 1 75 ? 6.939 10.488 4.210 1.00 97.88 75 ASP A CA 1
ATOM 573 C C . ASP A 1 75 ? 5.709 10.411 5.138 1.00 97.88 75 ASP A C 1
ATOM 575 O O . ASP A 1 75 ? 5.548 11.233 6.042 1.00 97.88 75 ASP A O 1
ATOM 579 N N . ARG A 1 76 ? 4.850 9.399 4.963 1.00 98.19 76 ARG A N 1
ATOM 580 C CA . ARG A 1 76 ? 3.658 9.152 5.790 1.00 98.19 76 ARG A CA 1
ATOM 581 C C . ARG A 1 76 ? 3.834 8.029 6.806 1.00 98.19 76 ARG A C 1
ATOM 583 O O . ARG A 1 76 ? 3.010 7.925 7.716 1.00 98.19 76 ARG A O 1
ATOM 590 N N . ALA A 1 77 ? 4.885 7.217 6.700 1.00 98.44 77 ALA A N 1
ATOM 591 C CA . ALA A 1 77 ? 5.057 6.002 7.497 1.00 98.44 77 ALA A CA 1
ATOM 592 C C . ALA A 1 77 ? 5.065 6.266 9.012 1.00 98.44 77 ALA A C 1
ATOM 594 O O . ALA A 1 77 ? 4.322 5.625 9.755 1.00 98.44 77 ALA A O 1
ATOM 595 N N . ALA A 1 78 ? 5.832 7.259 9.475 1.00 98.31 78 ALA A N 1
ATOM 596 C CA . ALA A 1 78 ? 5.903 7.601 10.899 1.00 98.31 78 ALA A CA 1
ATOM 597 C C . ALA A 1 78 ? 4.553 8.098 11.448 1.00 98.31 78 ALA A C 1
ATOM 599 O O . ALA A 1 78 ? 4.113 7.675 12.520 1.00 98.31 78 ALA A O 1
ATOM 600 N N . ALA A 1 79 ? 3.862 8.953 10.687 1.00 98.19 79 ALA A N 1
ATOM 601 C CA . ALA A 1 79 ? 2.547 9.467 11.056 1.00 98.19 79 ALA A CA 1
ATOM 602 C C . ALA A 1 79 ? 1.489 8.351 11.096 1.00 98.19 79 ALA A C 1
ATOM 604 O O . ALA A 1 79 ? 0.678 8.308 12.024 1.00 98.19 79 ALA A O 1
ATOM 605 N N . LEU A 1 80 ? 1.522 7.418 10.138 1.00 98.44 80 LEU A N 1
ATOM 606 C CA . LEU A 1 80 ? 0.648 6.246 10.132 1.00 98.44 80 LEU A CA 1
ATOM 607 C C . LEU A 1 80 ? 0.934 5.333 11.331 1.00 98.44 80 LEU A C 1
ATOM 609 O O . LEU A 1 80 ? -0.004 4.936 12.017 1.00 98.44 80 LEU A O 1
ATOM 613 N N . ALA A 1 81 ? 2.202 5.047 11.641 1.00 98.25 81 ALA A N 1
ATOM 614 C CA . ALA A 1 81 ? 2.582 4.213 12.782 1.00 98.25 81 ALA A CA 1
ATOM 615 C C . ALA A 1 81 ? 2.108 4.810 14.118 1.00 98.25 81 ALA A C 1
ATOM 617 O O . ALA A 1 81 ? 1.533 4.105 14.957 1.00 98.25 81 ALA A O 1
ATOM 618 N N . GLN A 1 82 ? 2.278 6.124 14.300 1.00 97.25 82 GLN A N 1
ATOM 619 C CA . GLN A 1 82 ? 1.754 6.847 15.460 1.00 97.25 82 GLN A CA 1
ATOM 620 C C . GLN A 1 82 ? 0.224 6.771 15.515 1.00 97.25 82 GLN A C 1
ATOM 622 O O . GLN A 1 82 ? -0.343 6.474 16.570 1.00 97.25 82 GLN A O 1
ATOM 627 N N . ARG A 1 83 ? -0.453 7.007 14.382 1.00 95.69 83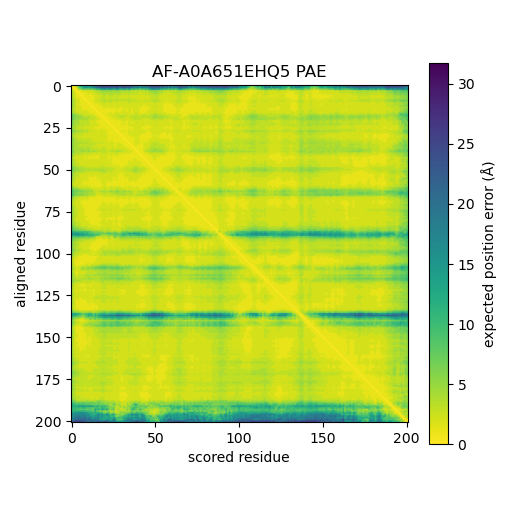 ARG A N 1
ATOM 628 C CA . ARG A 1 83 ? -1.915 6.947 14.286 1.00 95.69 83 ARG A CA 1
ATOM 629 C C . ARG A 1 83 ? -2.433 5.567 14.664 1.00 95.69 83 ARG A C 1
ATOM 631 O O . ARG A 1 83 ? -3.271 5.471 15.554 1.00 95.69 83 ARG A O 1
ATOM 638 N N . LEU A 1 84 ? -1.903 4.518 14.042 1.00 95.94 84 LEU A N 1
ATOM 639 C CA . LEU A 1 84 ? -2.232 3.126 14.325 1.00 95.94 84 LEU A CA 1
ATOM 640 C C . LEU A 1 84 ? -2.013 2.807 15.808 1.00 95.94 84 LEU A C 1
ATOM 642 O O . LEU A 1 84 ? -2.916 2.298 16.464 1.00 95.94 84 LEU A O 1
ATOM 646 N N . SER A 1 85 ? -0.886 3.215 16.391 1.00 93.00 85 SER A N 1
ATOM 647 C CA . SER A 1 85 ? -0.584 2.966 17.808 1.00 93.00 85 SER A CA 1
ATOM 648 C C . SER A 1 85 ? -1.648 3.508 18.774 1.00 93.00 85 SER A C 1
ATOM 650 O O . SER A 1 85 ? -1.932 2.864 19.787 1.00 93.00 85 SER A O 1
ATOM 652 N N . MET A 1 86 ? -2.297 4.636 18.454 1.00 91.75 86 MET A N 1
ATOM 653 C CA . MET A 1 86 ? -3.399 5.183 19.262 1.00 91.75 86 MET A CA 1
ATOM 654 C C . MET A 1 86 ? -4.649 4.287 19.270 1.00 91.75 86 MET A C 1
ATOM 656 O O . MET A 1 86 ? -5.351 4.236 20.278 1.00 91.75 86 MET A O 1
ATOM 660 N N . TYR A 1 87 ? -4.916 3.542 18.192 1.00 89.75 87 TYR A N 1
ATOM 661 C CA . TYR A 1 87 ? -6.069 2.634 18.087 1.00 89.75 87 TYR A CA 1
ATOM 662 C C . TYR A 1 87 ? -5.810 1.239 18.669 1.00 89.75 87 TYR A C 1
ATOM 664 O O . TYR A 1 87 ? -6.717 0.407 18.699 1.00 89.75 87 TYR A O 1
ATOM 672 N N . ARG A 1 88 ? -4.587 0.945 19.126 1.00 88.12 88 ARG A N 1
ATOM 673 C CA . ARG A 1 88 ? -4.206 -0.395 19.595 1.00 88.12 88 ARG A CA 1
ATOM 674 C C . ARG A 1 88 ? -4.892 -0.821 20.901 1.00 88.12 88 ARG A C 1
ATOM 676 O O . ARG A 1 88 ? -5.026 -2.014 21.133 1.00 88.12 88 ARG A O 1
ATOM 683 N N . LEU A 1 89 ? -5.256 0.132 21.766 1.00 84.50 89 LEU A N 1
ATOM 684 C CA . LEU A 1 89 ? -5.728 -0.032 23.158 1.00 84.50 89 LEU A CA 1
ATOM 685 C C . LEU A 1 89 ? -6.006 -1.486 23.612 1.00 84.50 89 LEU A C 1
ATOM 687 O O . LEU A 1 89 ? -7.061 -2.051 23.335 1.00 84.50 89 LEU A O 1
ATOM 691 N N . ARG A 1 90 ? -5.055 -2.053 24.374 1.00 82.56 90 ARG A N 1
ATOM 692 C CA . ARG A 1 90 ? -5.087 -3.396 25.001 1.00 82.56 90 ARG A CA 1
ATOM 693 C C . ARG A 1 90 ? -5.149 -4.606 24.057 1.00 82.56 90 ARG A C 1
ATOM 695 O O . ARG A 1 90 ? -5.282 -5.719 24.552 1.00 82.56 90 ARG A O 1
ATOM 702 N N . ARG A 1 91 ? -5.009 -4.427 22.744 1.00 89.31 91 ARG A N 1
ATOM 703 C CA . ARG A 1 91 ? -4.869 -5.549 21.804 1.00 89.31 91 ARG A CA 1
ATOM 704 C C . ARG A 1 91 ? -3.437 -6.061 21.746 1.00 89.31 91 ARG A C 1
ATOM 706 O O . ARG A 1 91 ? -2.487 -5.279 21.865 1.00 89.31 91 ARG A O 1
ATOM 713 N N . ALA A 1 92 ? -3.289 -7.363 21.520 1.00 92.31 92 ALA A N 1
ATOM 714 C CA . ALA A 1 92 ? -1.998 -8.014 21.343 1.00 92.31 92 ALA A CA 1
ATOM 715 C C . ALA A 1 92 ? -1.474 -7.755 19.921 1.00 92.31 92 ALA A C 1
ATOM 717 O O . ALA A 1 92 ? -1.491 -8.642 19.072 1.00 92.31 92 ALA A O 1
ATOM 718 N N . VAL A 1 93 ? -1.056 -6.510 19.667 1.00 96.31 93 VAL A N 1
ATOM 719 C CA . VAL A 1 93 ? -0.561 -6.029 18.368 1.00 96.31 93 VAL A CA 1
ATOM 720 C C . VAL A 1 93 ? 0.740 -5.236 18.539 1.00 96.31 93 VAL A C 1
ATOM 722 O O . VAL A 1 93 ? 0.917 -4.521 19.533 1.00 96.31 93 VAL A O 1
ATOM 725 N N . THR A 1 94 ? 1.645 -5.322 17.568 1.00 96.50 94 THR A N 1
ATOM 726 C CA . THR A 1 94 ? 2.818 -4.441 17.432 1.00 96.50 94 THR A CA 1
ATOM 727 C C . THR A 1 94 ? 2.737 -3.648 16.129 1.00 96.50 94 THR A C 1
ATOM 729 O O . THR A 1 94 ? 2.090 -4.078 15.179 1.00 96.50 94 THR A O 1
ATOM 732 N N . VAL A 1 95 ? 3.344 -2.460 16.108 1.00 97.62 95 VAL A N 1
ATOM 733 C CA . VAL A 1 95 ? 3.445 -1.596 14.923 1.00 97.62 95 VAL A CA 1
ATOM 734 C C . VAL A 1 95 ? 4.877 -1.092 14.878 1.00 97.62 95 VAL A C 1
ATOM 736 O O . VAL A 1 95 ? 5.264 -0.265 15.703 1.00 97.62 95 VAL A O 1
ATOM 739 N N . GLU A 1 96 ? 5.667 -1.626 13.960 1.00 97.62 96 GLU A N 1
ATOM 740 C CA . GLU A 1 96 ? 7.109 -1.385 13.890 1.00 97.62 96 GLU A CA 1
ATOM 741 C C . GLU A 1 96 ? 7.502 -0.975 12.471 1.00 97.62 96 GLU A C 1
ATOM 743 O O . GLU A 1 96 ? 6.809 -1.299 11.509 1.00 97.62 96 GLU A O 1
ATOM 748 N N . ALA A 1 97 ? 8.595 -0.227 12.333 1.00 97.62 97 ALA A N 1
ATOM 749 C CA . ALA A 1 97 ? 9.179 0.014 11.020 1.00 97.62 97 ALA A CA 1
ATOM 750 C C . ALA A 1 97 ? 9.840 -1.277 10.522 1.00 97.62 97 ALA A C 1
ATOM 752 O O . ALA A 1 97 ? 10.535 -1.941 11.289 1.00 97.62 97 ALA A O 1
ATOM 753 N N . GLU A 1 98 ? 9.641 -1.610 9.250 1.00 96.19 98 GLU A N 1
ATOM 754 C CA . GLU A 1 98 ? 10.336 -2.710 8.589 1.00 96.19 98 GLU A CA 1
ATOM 755 C C . GLU A 1 98 ? 11.434 -2.126 7.702 1.00 96.19 98 GLU A C 1
ATOM 757 O O . GLU A 1 98 ? 11.153 -1.442 6.717 1.00 96.19 98 GLU A O 1
ATOM 762 N N . THR A 1 99 ? 12.687 -2.349 8.094 1.00 94.25 99 THR A N 1
ATOM 763 C C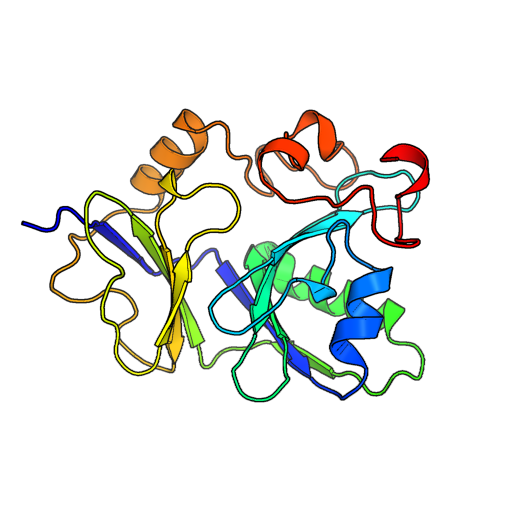A . THR A 1 99 ? 13.869 -1.775 7.437 1.00 94.25 99 THR A CA 1
ATOM 764 C C . THR A 1 99 ? 14.746 -2.820 6.757 1.00 94.25 99 THR A C 1
ATOM 766 O O . THR A 1 99 ? 15.722 -2.440 6.122 1.00 94.25 99 THR A O 1
ATOM 769 N N . SER A 1 100 ? 14.440 -4.112 6.913 1.00 92.25 100 SER A N 1
ATOM 770 C CA . SER A 1 100 ? 15.198 -5.214 6.300 1.00 92.25 100 SER A CA 1
ATOM 771 C C . SER A 1 100 ? 14.714 -5.572 4.893 1.00 92.25 100 SER A C 1
ATOM 773 O O . SER A 1 100 ? 15.362 -6.339 4.184 1.00 92.25 100 SER A O 1
ATOM 775 N N . ALA A 1 101 ? 13.586 -4.994 4.471 1.00 93.69 101 ALA A N 1
ATOM 776 C CA . ALA A 1 101 ? 13.013 -5.196 3.151 1.00 93.69 101 ALA A CA 1
ATOM 777 C C . ALA A 1 101 ? 12.886 -3.878 2.380 1.00 93.69 101 ALA A C 1
ATOM 779 O O . ALA A 1 101 ? 12.559 -2.824 2.930 1.00 93.69 101 ALA A O 1
ATOM 780 N N . SER A 1 102 ? 13.107 -3.963 1.072 1.00 95.00 102 SER A N 1
ATOM 781 C CA . 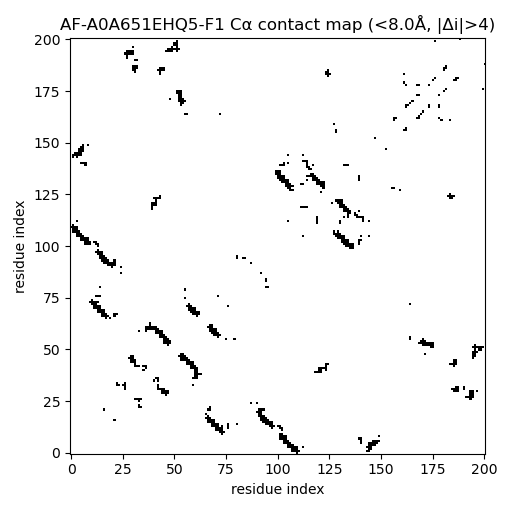SER A 1 102 ? 12.923 -2.864 0.125 1.00 95.00 102 SER A CA 1
ATOM 782 C C . SER A 1 102 ? 11.703 -3.102 -0.763 1.00 95.00 102 SER A C 1
ATOM 784 O O . SER A 1 102 ? 11.258 -4.237 -0.949 1.00 95.00 102 SER A O 1
ATOM 786 N N . VAL A 1 103 ? 11.155 -2.021 -1.320 1.00 97.50 103 VAL A N 1
ATOM 787 C CA . VAL A 1 103 ? 10.043 -2.080 -2.275 1.00 97.50 103 VAL A CA 1
ATOM 788 C C . VAL A 1 103 ? 10.566 -1.745 -3.662 1.00 97.50 103 VAL A C 1
ATOM 790 O O . VAL A 1 103 ? 11.191 -0.704 -3.845 1.00 97.50 103 VAL A O 1
ATOM 793 N N . ALA A 1 104 ? 10.260 -2.571 -4.656 1.00 98.06 104 ALA A N 1
ATOM 794 C CA . ALA A 1 104 ? 10.437 -2.233 -6.063 1.00 98.06 104 ALA A CA 1
ATOM 795 C C . ALA A 1 104 ? 9.113 -2.316 -6.825 1.00 98.06 104 ALA A C 1
ATOM 797 O O . ALA A 1 104 ? 8.214 -3.096 -6.494 1.00 98.06 104 ALA A O 1
ATOM 798 N N . LEU A 1 105 ? 8.998 -1.481 -7.856 1.00 98.38 105 LEU A N 1
ATOM 799 C CA . LEU A 1 105 ? 7.847 -1.435 -8.751 1.00 98.38 105 LEU A CA 1
ATOM 800 C C . LEU A 1 105 ? 8.302 -1.891 -10.133 1.00 98.38 105 LEU A C 1
ATOM 802 O O . LEU A 1 105 ? 9.233 -1.315 -10.698 1.00 98.38 105 LEU A O 1
ATOM 806 N N . VAL A 1 106 ? 7.652 -2.926 -10.665 1.00 98.31 106 VAL A N 1
ATOM 807 C CA . VAL A 1 106 ? 8.014 -3.563 -11.939 1.00 98.31 106 VAL A CA 1
ATOM 808 C C . VAL A 1 106 ? 6.774 -3.692 -12.816 1.00 98.31 106 VAL A C 1
ATOM 810 O O . VAL A 1 106 ? 5.778 -4.276 -12.401 1.00 98.31 106 VAL A O 1
ATOM 813 N N . TRP A 1 107 ? 6.814 -3.193 -14.049 1.00 98.00 107 TRP A N 1
ATOM 814 C CA . TRP A 1 107 ? 5.668 -3.192 -14.964 1.00 98.00 107 TRP A CA 1
ATOM 815 C C . TRP A 1 107 ? 6.078 -3.428 -16.417 1.00 98.00 107 TRP A C 1
ATOM 817 O O . TRP A 1 107 ? 7.250 -3.349 -16.771 1.00 98.00 107 TRP A O 1
ATOM 827 N N . GLY A 1 108 ? 5.094 -3.689 -17.276 1.00 96.38 108 GLY A N 1
ATOM 828 C CA . GLY A 1 108 ? 5.286 -3.996 -18.694 1.00 96.38 108 GLY A CA 1
ATOM 829 C C . GLY A 1 108 ? 4.790 -5.394 -19.059 1.00 96.38 108 GLY A C 1
ATOM 830 O O . GLY A 1 108 ? 4.214 -6.103 -18.232 1.00 96.38 108 GLY A O 1
ATOM 831 N N . ASP A 1 109 ? 5.010 -5.782 -20.312 1.00 92.81 109 ASP A N 1
ATOM 832 C CA . ASP A 1 109 ? 4.563 -7.075 -20.827 1.00 92.81 109 ASP A CA 1
ATOM 833 C C . ASP A 1 109 ? 5.529 -8.185 -20.402 1.00 92.81 109 ASP A C 1
ATOM 835 O O . ASP A 1 109 ? 6.692 -8.209 -20.812 1.00 92.81 109 ASP A O 1
ATOM 839 N N . GLY A 1 110 ? 5.050 -9.138 -19.608 1.00 91.56 110 GLY A N 1
ATOM 840 C CA . GLY A 1 110 ? 5.850 -10.273 -19.162 1.00 91.56 110 GLY A CA 1
ATOM 841 C C . GLY A 1 110 ? 5.199 -11.055 -18.021 1.00 91.56 110 GLY A C 1
ATOM 842 O O . GLY A 1 110 ? 4.155 -10.645 -17.501 1.00 91.56 110 GLY A O 1
ATOM 843 N N . PRO A 1 111 ? 5.792 -12.200 -17.636 1.00 93.88 111 PRO A N 1
ATOM 844 C CA . PRO A 1 111 ? 5.407 -12.915 -16.422 1.00 93.88 111 PRO A CA 1
ATOM 845 C C . PRO A 1 111 ? 5.752 -12.097 -15.162 1.00 93.88 111 PRO A C 1
ATOM 847 O O . PRO A 1 111 ? 6.271 -10.986 -15.248 1.00 93.88 111 PRO A O 1
ATOM 850 N N . ALA A 1 112 ? 5.450 -12.634 -13.977 1.00 94.44 112 ALA A N 1
ATOM 851 C CA . ALA A 1 112 ? 5.975 -12.070 -12.733 1.00 94.44 112 ALA A CA 1
ATOM 852 C C . ALA A 1 112 ? 7.515 -12.069 -12.760 1.00 94.44 112 ALA A C 1
ATOM 854 O O . ALA A 1 112 ? 8.088 -13.058 -13.229 1.00 94.44 112 ALA A O 1
ATOM 855 N N . PRO A 1 113 ? 8.185 -11.003 -12.279 1.00 94.50 113 PRO A N 1
ATOM 856 C CA . PRO A 1 113 ? 9.635 -11.015 -12.143 1.00 94.50 113 PRO A CA 1
ATOM 857 C C . PRO A 1 113 ? 10.043 -12.099 -11.140 1.00 94.50 113 PRO A C 1
ATOM 859 O O . PRO A 1 113 ? 9.421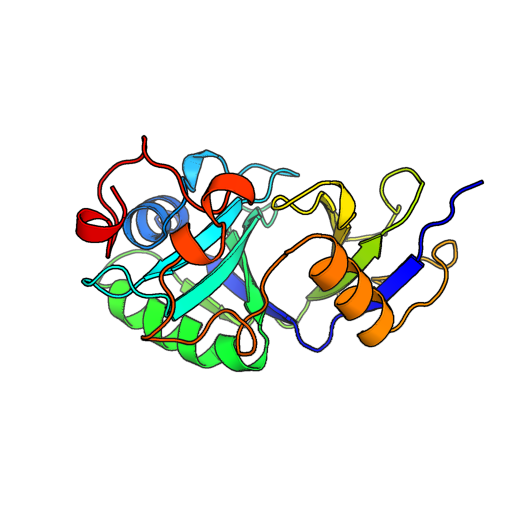 -12.245 -10.087 1.00 94.50 113 PRO A O 1
ATOM 862 N N . ALA A 1 114 ? 11.075 -12.872 -11.475 1.00 92.50 114 ALA A N 1
ATOM 863 C CA . ALA A 1 114 ? 11.650 -13.857 -10.570 1.00 92.50 114 ALA A CA 1
ATOM 864 C C . ALA A 1 114 ? 12.737 -13.172 -9.737 1.00 92.50 114 ALA A C 1
ATOM 866 O O . ALA A 1 114 ? 13.802 -12.846 -10.252 1.00 92.50 114 ALA A O 1
ATOM 867 N N . VAL A 1 115 ? 12.440 -12.926 -8.464 1.00 92.94 115 VAL A N 1
ATOM 868 C CA . VAL A 1 115 ? 13.336 -12.243 -7.526 1.00 92.94 115 VAL A CA 1
ATOM 869 C C . VAL A 1 115 ? 13.591 -13.202 -6.369 1.00 92.94 115 VAL A C 1
ATOM 871 O O . VAL A 1 115 ? 12.637 -13.707 -5.772 1.00 92.94 115 VAL A O 1
ATOM 874 N N . ASP A 1 116 ? 14.859 -13.497 -6.086 1.00 90.06 116 ASP A N 1
ATOM 875 C CA . ASP A 1 116 ? 15.208 -14.355 -4.953 1.00 90.06 116 ASP A CA 1
ATOM 876 C C . ASP A 1 116 ? 14.897 -13.647 -3.629 1.00 90.06 116 ASP A C 1
ATOM 878 O O . ASP A 1 116 ? 15.042 -12.430 -3.523 1.00 90.06 116 ASP A O 1
ATOM 882 N N . ARG A 1 117 ? 14.456 -14.415 -2.627 1.00 90.69 117 ARG A N 1
ATOM 883 C CA . ARG A 1 117 ? 14.104 -13.911 -1.286 1.00 90.69 117 ARG A CA 1
ATOM 884 C C . ARG A 1 117 ? 13.194 -12.675 -1.299 1.00 90.69 117 ARG A C 1
ATOM 886 O O . ARG A 1 117 ? 13.362 -11.748 -0.510 1.00 90.69 117 ARG A O 1
ATOM 893 N N . ALA A 1 118 ? 12.215 -12.678 -2.197 1.00 93.75 118 ALA A N 1
ATOM 894 C CA . ALA A 1 118 ? 11.246 -11.605 -2.297 1.00 93.75 118 ALA A CA 1
ATOM 895 C C . ALA A 1 118 ? 9.821 -12.127 -2.420 1.00 93.75 118 ALA A C 1
ATOM 897 O O . ALA A 1 118 ? 9.538 -13.139 -3.067 1.00 93.75 118 ALA A O 1
ATOM 898 N N . LEU A 1 119 ? 8.898 -11.365 -1.850 1.00 94.06 119 LEU A N 1
ATOM 899 C CA . LEU A 1 119 ? 7.483 -11.511 -2.116 1.00 94.06 119 LEU A CA 1
ATOM 900 C C . LEU A 1 119 ? 7.114 -10.664 -3.337 1.00 94.06 119 LEU A C 1
ATOM 902 O O . LEU A 1 119 ? 7.189 -9.437 -3.313 1.00 94.06 119 LEU A O 1
ATOM 906 N N . VAL A 1 120 ? 6.679 -11.332 -4.404 1.00 96.00 120 VAL A N 1
ATOM 907 C CA . VAL A 1 120 ? 6.230 -10.691 -5.644 1.00 96.00 120 VAL A CA 1
ATOM 908 C C . VAL A 1 120 ? 4.717 -10.805 -5.744 1.00 96.00 120 VAL A C 1
ATOM 910 O O . VAL A 1 120 ? 4.167 -11.904 -5.823 1.00 96.00 120 VAL A O 1
ATOM 913 N N . VAL A 1 121 ? 4.028 -9.666 -5.758 1.00 96.94 121 VAL A N 1
ATOM 914 C CA . VAL A 1 121 ? 2.564 -9.610 -5.839 1.00 96.94 121 VAL A CA 1
ATOM 915 C C . VAL A 1 121 ? 2.106 -8.686 -6.949 1.00 96.94 121 VAL A C 1
ATOM 917 O O . VAL A 1 121 ? 2.740 -7.677 -7.253 1.00 96.94 121 VAL A O 1
ATOM 920 N N . ARG A 1 122 ? 0.980 -9.021 -7.576 1.00 97.56 122 ARG A N 1
ATOM 921 C CA . ARG A 1 122 ? 0.356 -8.135 -8.562 1.00 97.56 122 ARG A CA 1
ATOM 922 C C . ARG A 1 122 ? -0.208 -6.907 -7.851 1.00 97.56 122 ARG A C 1
ATOM 924 O O . ARG A 1 122 ? -0.801 -7.052 -6.784 1.00 97.56 122 ARG A O 1
ATOM 931 N N . ASP A 1 123 ? -0.051 -5.722 -8.441 1.00 98.38 123 ASP A N 1
ATOM 932 C CA . ASP A 1 123 ? -0.637 -4.508 -7.868 1.00 98.38 123 ASP A CA 1
ATOM 933 C C . ASP A 1 123 ? -2.172 -4.656 -7.806 1.00 98.38 123 ASP A C 1
ATOM 935 O O . ASP A 1 123 ? -2.808 -4.878 -8.844 1.00 98.38 123 ASP A O 1
ATOM 939 N N . PRO A 1 124 ? -2.784 -4.572 -6.610 1.00 98.12 124 PRO A N 1
ATOM 940 C CA . PRO A 1 124 ? -4.202 -4.873 -6.442 1.00 98.12 124 PRO A CA 1
ATOM 941 C C . PRO A 1 124 ? -5.121 -3.775 -6.981 1.00 98.12 124 PRO A C 1
ATOM 943 O O . PRO A 1 124 ? -6.318 -4.014 -7.095 1.00 98.12 124 PRO A O 1
ATOM 946 N N . ARG A 1 125 ? -4.593 -2.592 -7.329 1.00 98.50 125 ARG A N 1
ATOM 947 C CA . ARG A 1 125 ? -5.397 -1.487 -7.874 1.00 98.50 125 ARG A CA 1
ATOM 948 C C . ARG A 1 125 ? -5.755 -1.715 -9.331 1.00 98.50 125 ARG A C 1
ATOM 950 O O . ARG A 1 125 ? -6.869 -1.437 -9.756 1.00 98.50 125 ARG A O 1
ATOM 957 N N . THR A 1 126 ? -4.784 -2.184 -10.110 1.00 97.81 126 THR A N 1
ATOM 958 C CA . THR A 1 126 ? -4.977 -2.585 -11.502 1.00 97.81 126 THR A CA 1
ATOM 959 C C . THR A 1 126 ? -3.787 -3.420 -11.983 1.00 97.81 126 THR A C 1
ATOM 961 O O . THR A 1 126 ? -2.637 -3.027 -11.768 1.00 97.81 126 THR A O 1
ATOM 964 N N . PRO A 1 127 ? -4.021 -4.523 -12.721 1.00 96.56 127 PRO A N 1
ATOM 965 C CA . PRO A 1 127 ? -2.952 -5.314 -13.328 1.00 96.56 127 PRO A CA 1
ATOM 966 C C . PRO A 1 127 ? -1.998 -4.514 -14.227 1.00 96.56 127 PRO A C 1
ATOM 968 O O . PRO A 1 127 ? -0.859 -4.941 -14.415 1.00 96.56 127 PRO A O 1
ATOM 971 N N . ALA A 1 128 ? -2.444 -3.376 -14.772 1.00 97.31 128 ALA A N 1
ATOM 972 C CA . ALA A 1 128 ? -1.658 -2.518 -15.660 1.00 97.31 128 ALA A CA 1
ATOM 973 C C . ALA A 1 128 ? -0.493 -1.794 -14.956 1.00 97.31 128 ALA A C 1
ATOM 975 O O . ALA A 1 128 ? 0.457 -1.394 -15.623 1.00 97.31 128 ALA A O 1
ATOM 976 N N . LEU A 1 129 ? -0.527 -1.668 -13.622 1.00 98.19 129 LEU A N 1
ATOM 977 C CA . LEU A 1 129 ? 0.607 -1.170 -12.827 1.00 98.19 129 LEU A CA 1
ATOM 978 C C . LEU A 1 129 ? 1.671 -2.245 -12.571 1.00 98.19 129 LEU A C 1
ATOM 980 O O . LEU A 1 129 ? 2.712 -1.950 -11.994 1.00 98.19 129 LEU A O 1
ATOM 984 N N . GLY A 1 130 ? 1.428 -3.480 -13.016 1.00 98.00 130 GLY A N 1
ATOM 985 C CA . GLY A 1 130 ? 2.377 -4.575 -12.909 1.00 98.00 130 GLY A CA 1
ATOM 986 C C . GLY A 1 130 ? 2.431 -5.176 -11.509 1.00 98.00 130 GLY A C 1
ATOM 987 O O . GLY A 1 130 ? 1.431 -5.687 -10.996 1.00 98.00 130 GLY A O 1
ATOM 988 N N . TRP A 1 131 ? 3.627 -5.174 -10.937 1.00 98.12 131 TRP A N 1
ATOM 989 C CA . TRP A 1 131 ? 4.022 -5.956 -9.779 1.00 98.12 131 TRP A CA 1
ATOM 990 C C . TRP A 1 131 ? 4.679 -5.074 -8.723 1.00 98.12 131 TRP A C 1
ATOM 992 O O . TRP A 1 131 ? 5.448 -4.161 -9.033 1.00 98.12 131 TRP A O 1
ATOM 1002 N N . ARG A 1 132 ? 4.399 -5.408 -7.467 1.00 98.06 132 ARG A N 1
ATOM 1003 C CA . ARG A 1 132 ? 5.125 -4.938 -6.293 1.00 98.06 132 ARG A CA 1
ATOM 1004 C C . ARG A 1 132 ? 6.039 -6.058 -5.831 1.00 98.06 132 ARG A C 1
ATOM 1006 O O . ARG A 1 132 ? 5.595 -7.201 -5.702 1.00 98.06 132 ARG A O 1
ATOM 1013 N N . VAL A 1 133 ? 7.299 -5.721 -5.611 1.00 97.62 133 VAL A N 1
ATOM 1014 C CA . VAL A 1 133 ? 8.324 -6.640 -5.124 1.00 97.62 133 VAL A CA 1
ATOM 1015 C C . VAL A 1 133 ? 8.754 -6.161 -3.746 1.00 97.62 133 VAL A C 1
ATOM 1017 O O . VAL A 1 133 ? 9.182 -5.018 -3.609 1.00 97.62 133 VAL A O 1
ATOM 1020 N N . TYR A 1 134 ? 8.633 -7.030 -2.749 1.00 96.50 134 TYR A N 1
ATOM 1021 C CA . TYR A 1 134 ? 9.129 -6.822 -1.391 1.00 96.50 134 TYR A CA 1
ATOM 1022 C C . TYR A 1 134 ? 10.323 -7.747 -1.191 1.00 96.50 134 TYR A C 1
ATOM 1024 O O . TYR A 1 134 ? 10.123 -8.946 -1.014 1.00 96.50 134 TYR A O 1
ATOM 1032 N N . ALA A 1 135 ? 11.539 -7.221 -1.318 1.00 95.00 135 ALA A N 1
ATOM 1033 C CA . ALA A 1 135 ? 12.762 -8.024 -1.307 1.00 95.00 135 ALA A CA 1
ATOM 1034 C C . ALA A 1 135 ? 13.551 -7.816 -0.014 1.00 95.00 135 ALA A C 1
ATOM 1036 O O . ALA A 1 135 ? 13.860 -6.669 0.327 1.00 95.00 135 ALA A O 1
ATOM 1037 N N . ASP A 1 136 ? 13.898 -8.915 0.656 1.00 90.50 136 ASP A N 1
ATOM 1038 C CA . ASP A 1 136 ? 14.774 -8.920 1.830 1.00 90.50 136 ASP A CA 1
ATOM 1039 C C . ASP A 1 136 ? 16.215 -8.617 1.397 1.00 90.50 136 ASP A C 1
ATOM 1041 O O . ASP A 1 136 ? 16.722 -9.323 0.526 1.00 90.50 136 ASP A O 1
ATOM 1045 N N . ASP A 1 137 ? 16.874 -7.621 2.010 1.00 74.12 137 ASP A N 1
ATOM 1046 C CA . ASP A 1 137 ? 18.325 -7.326 1.936 1.00 74.12 137 ASP A CA 1
ATOM 1047 C C . ASP A 1 137 ? 19.042 -7.750 0.621 1.00 74.12 137 ASP A C 1
ATOM 1049 O O . ASP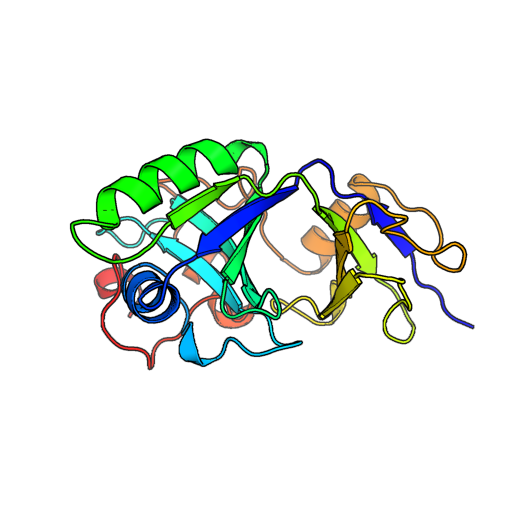 A 1 137 ? 20.121 -8.351 0.625 1.00 74.12 137 ASP A O 1
ATOM 1053 N N . GLY A 1 138 ? 18.440 -7.445 -0.536 1.00 69.31 138 GLY A N 1
ATOM 1054 C CA . GLY A 1 138 ? 18.805 -8.052 -1.818 1.00 69.31 138 GLY A CA 1
ATOM 1055 C C . GLY A 1 138 ? 18.360 -7.254 -3.044 1.00 69.31 138 GLY A C 1
ATOM 1056 O O . GLY A 1 138 ? 17.790 -6.166 -2.949 1.00 69.31 138 GLY A O 1
ATOM 1057 N N . GLU A 1 139 ? 18.658 -7.786 -4.229 1.00 82.88 139 GLU A N 1
ATOM 1058 C CA . GLU A 1 139 ? 18.375 -7.131 -5.508 1.00 82.88 139 GLU A CA 1
ATOM 1059 C C . GLU A 1 139 ? 16.870 -7.177 -5.829 1.00 82.88 139 GLU A C 1
ATOM 1061 O O . GLU A 1 139 ? 16.356 -8.158 -6.359 1.00 82.88 139 GLU A O 1
ATOM 1066 N N . ALA A 1 140 ? 16.145 -6.101 -5.505 1.00 88.69 140 ALA A N 1
ATOM 1067 C CA . ALA A 1 140 ? 14.690 -6.020 -5.689 1.00 88.69 140 ALA A CA 1
ATOM 1068 C C . ALA A 1 140 ? 14.238 -5.872 -7.158 1.00 88.69 140 ALA A C 1
ATOM 1070 O O . ALA A 1 140 ? 13.061 -6.059 -7.472 1.00 88.69 140 ALA A O 1
ATOM 1071 N N . VAL A 1 141 ? 15.156 -5.519 -8.062 1.00 92.75 141 VAL A N 1
ATOM 1072 C CA . VAL A 1 141 ? 14.909 -5.402 -9.507 1.00 92.75 141 VAL A CA 1
ATOM 1073 C C . VAL A 1 141 ? 15.863 -6.353 -10.231 1.00 92.75 141 VAL A C 1
ATOM 1075 O O . VAL A 1 141 ? 17.048 -6.044 -10.296 1.00 92.75 141 VAL A O 1
ATOM 1078 N N . PRO A 1 142 ? 15.384 -7.486 -10.774 1.00 88.06 142 PRO A N 1
ATOM 1079 C CA . PRO A 1 142 ? 16.239 -8.462 -11.443 1.00 88.06 142 PRO A CA 1
ATOM 1080 C C . PRO A 1 142 ? 16.937 -7.902 -12.685 1.00 88.06 142 PRO A C 1
ATOM 1082 O O . PRO A 1 142 ? 16.400 -7.034 -13.373 1.00 88.06 142 PRO A O 1
ATOM 1085 N N . ALA A 1 143 ? 18.080 -8.484 -13.046 1.00 87.19 143 ALA A N 1
ATOM 1086 C CA . ALA A 1 143 ? 18.873 -8.063 -14.203 1.00 87.19 143 ALA A CA 1
ATOM 1087 C C . ALA A 1 143 ? 18.152 -8.170 -15.567 1.00 87.19 143 ALA A C 1
ATOM 1089 O O . ALA A 1 143 ? 18.554 -7.510 -16.525 1.00 87.19 143 ALA A O 1
ATOM 1090 N N . ASP A 1 144 ? 17.105 -8.997 -15.689 1.00 89.44 144 ASP A N 1
ATOM 1091 C CA . ASP A 1 144 ? 16.286 -9.123 -16.904 1.00 89.44 144 ASP A CA 1
ATOM 1092 C C . ASP A 1 144 ? 15.124 -8.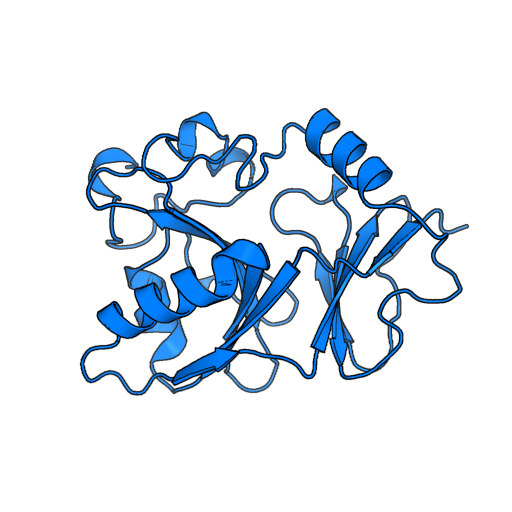110 -16.974 1.00 89.44 144 ASP A C 1
ATOM 1094 O O . ASP A 1 144 ? 14.385 -8.077 -17.964 1.00 89.44 144 ASP A O 1
ATOM 1098 N N . VAL A 1 145 ? 14.985 -7.252 -15.959 1.00 95.38 145 VAL A N 1
ATOM 1099 C CA . VAL A 1 145 ? 14.071 -6.108 -15.933 1.00 95.38 145 VAL A CA 1
ATOM 1100 C C . VAL A 1 145 ? 14.829 -4.853 -16.363 1.00 95.38 145 VAL A C 1
ATOM 1102 O O . VAL A 1 145 ? 15.839 -4.477 -15.776 1.00 95.38 145 VAL A O 1
ATOM 1105 N N . ALA A 1 146 ? 14.331 -4.162 -17.390 1.00 96.31 146 ALA A N 1
ATOM 1106 C CA . ALA A 1 146 ? 14.953 -2.927 -17.852 1.00 96.31 146 ALA A CA 1
ATOM 1107 C C . ALA A 1 146 ? 14.863 -1.824 -16.771 1.00 96.31 146 ALA A C 1
ATOM 1109 O O . ALA A 1 146 ? 13.796 -1.627 -16.185 1.00 96.31 146 ALA A O 1
ATOM 1110 N N . PRO A 1 147 ? 15.929 -1.051 -16.513 1.00 95.88 147 PRO A N 1
ATOM 1111 C CA . PRO A 1 147 ? 15.849 0.060 -15.574 1.00 95.88 147 PRO A CA 1
ATOM 1112 C C . PRO A 1 147 ? 14.792 1.086 -16.002 1.00 95.88 147 PRO A C 1
ATOM 1114 O O . PRO A 1 147 ? 14.676 1.423 -17.182 1.00 95.88 147 PRO A O 1
ATOM 1117 N N . ALA A 1 148 ? 14.037 1.598 -15.036 1.00 97.38 148 ALA A N 1
ATOM 1118 C CA . ALA A 1 148 ? 13.112 2.710 -15.213 1.00 97.38 148 ALA A CA 1
ATOM 1119 C C . ALA A 1 148 ? 13.325 3.763 -14.122 1.00 97.38 148 ALA A C 1
ATOM 1121 O O . ALA A 1 148 ? 14.107 3.576 -13.191 1.00 97.38 148 ALA A O 1
ATOM 1122 N N . THR A 1 149 ? 12.626 4.885 -14.233 1.00 97.81 149 THR A N 1
ATOM 1123 C CA . THR A 1 149 ? 12.662 5.960 -13.244 1.00 97.81 149 THR A CA 1
ATOM 1124 C C . THR A 1 149 ? 11.317 6.127 -12.553 1.00 97.81 149 THR A C 1
ATOM 1126 O O . THR A 1 149 ? 10.274 5.661 -13.022 1.00 97.81 149 THR A O 1
ATOM 1129 N N . ARG A 1 150 ? 11.327 6.885 -11.455 1.00 97.12 150 ARG A N 1
ATOM 1130 C CA . ARG A 1 150 ? 10.103 7.343 -10.801 1.00 97.12 150 ARG A CA 1
ATOM 1131 C C . ARG A 1 150 ? 9.174 8.094 -11.768 1.00 97.12 150 ARG A C 1
ATOM 1133 O O . ARG A 1 150 ? 7.975 7.837 -11.765 1.00 97.12 150 ARG A O 1
ATOM 1140 N N . ALA A 1 151 ? 9.726 8.946 -12.632 1.00 98.19 151 ALA A N 1
ATOM 1141 C CA . ALA A 1 151 ? 8.949 9.711 -13.606 1.00 98.19 151 ALA A CA 1
ATOM 1142 C C . ALA A 1 151 ? 8.243 8.815 -14.643 1.00 98.19 151 ALA A C 1
ATOM 1144 O O . ALA A 1 151 ? 7.105 9.095 -15.019 1.00 98.19 151 ALA A O 1
ATOM 1145 N N . ASP A 1 152 ? 8.871 7.710 -15.068 1.00 98.25 152 ASP A N 1
ATOM 1146 C CA . ASP A 1 152 ? 8.239 6.740 -15.976 1.00 98.25 152 ASP A CA 1
ATOM 1147 C C . ASP A 1 152 ? 7.011 6.079 -15.337 1.00 98.25 152 ASP A C 1
ATOM 1149 O O . ASP A 1 152 ? 5.996 5.848 -16.000 1.00 98.25 152 ASP A O 1
ATOM 1153 N N . TYR A 1 153 ? 7.101 5.779 -14.040 1.00 98.44 153 TYR A N 1
ATOM 1154 C CA . TYR A 1 153 ? 5.989 5.224 -13.279 1.00 98.44 153 TYR A CA 1
ATOM 1155 C C . TYR A 1 153 ? 4.900 6.267 -13.007 1.00 98.44 153 TYR A C 1
ATOM 1157 O O . TYR A 1 153 ? 3.718 5.945 -13.129 1.00 98.44 153 TYR A O 1
ATOM 1165 N N . ASP A 1 154 ? 5.270 7.520 -12.723 1.00 98.50 154 ASP A N 1
ATOM 1166 C CA . ASP A 1 154 ? 4.318 8.628 -12.583 1.00 98.50 154 ASP A CA 1
ATOM 1167 C C . ASP A 1 154 ? 3.496 8.825 -13.861 1.00 98.50 154 ASP A C 1
ATOM 1169 O O . ASP A 1 154 ? 2.266 8.871 -13.811 1.00 98.50 154 ASP A O 1
ATOM 1173 N N . ALA A 1 155 ? 4.149 8.830 -15.025 1.00 98.56 155 ALA A N 1
ATOM 1174 C CA . ALA A 1 155 ? 3.460 8.906 -16.310 1.00 98.56 155 ALA A CA 1
ATOM 1175 C C . ALA A 1 155 ? 2.467 7.743 -16.506 1.00 98.56 155 ALA A C 1
ATOM 1177 O O . ALA A 1 155 ? 1.345 7.957 -16.971 1.00 98.56 155 ALA A O 1
ATOM 1178 N N . LEU A 1 156 ? 2.848 6.521 -16.110 1.00 98.56 156 LEU A N 1
ATOM 1179 C CA . LEU A 1 156 ? 1.969 5.352 -16.169 1.00 98.56 156 LEU A CA 1
ATOM 1180 C C . LEU A 1 156 ? 0.751 5.498 -15.247 1.00 98.56 156 LEU A C 1
ATOM 1182 O O . LEU A 1 156 ? -0.375 5.309 -15.708 1.00 98.56 156 LEU A O 1
ATOM 1186 N N . ARG A 1 157 ? 0.941 5.819 -13.958 1.00 98.44 157 ARG A N 1
ATOM 1187 C CA . ARG A 1 157 ? -0.188 5.941 -13.015 1.00 98.44 157 ARG A CA 1
ATOM 1188 C C . ARG A 1 157 ? -1.151 7.053 -13.429 1.00 98.44 157 ARG A C 1
ATOM 1190 O O . ARG A 1 157 ? -2.359 6.851 -13.338 1.00 98.44 157 ARG A O 1
ATOM 1197 N N . VAL A 1 158 ? -0.636 8.172 -13.947 1.00 98.56 158 VAL A N 1
ATOM 1198 C CA . VAL A 1 158 ? -1.449 9.293 -14.434 1.00 98.56 158 VAL A CA 1
ATOM 1199 C C . VAL A 1 158 ? -2.281 8.849 -15.634 1.00 98.56 158 VAL A C 1
ATOM 1201 O O . VAL A 1 158 ? -3.492 9.052 -15.641 1.00 98.56 158 VAL A O 1
ATOM 1204 N N . ALA A 1 159 ? -1.674 8.155 -16.603 1.00 98.56 159 ALA A N 1
ATOM 1205 C CA . ALA A 1 159 ? -2.393 7.614 -17.757 1.00 98.56 159 ALA A CA 1
ATOM 1206 C C . ALA A 1 159 ? -3.485 6.595 -17.369 1.00 98.56 159 ALA A C 1
ATOM 1208 O O . ALA A 1 159 ? -4.493 6.475 -18.063 1.00 98.56 159 ALA A O 1
ATOM 1209 N N . LEU A 1 160 ? -3.308 5.878 -16.255 1.00 98.38 160 LEU A N 1
ATOM 1210 C CA . LEU A 1 160 ? -4.278 4.917 -15.715 1.00 98.38 160 LEU A CA 1
ATOM 1211 C C . LEU A 1 160 ? -5.306 5.544 -14.752 1.00 98.38 160 LEU A C 1
ATOM 1213 O O . LEU A 1 160 ? -6.181 4.834 -14.240 1.00 98.38 160 LEU A O 1
ATOM 1217 N N . GLY A 1 161 ? -5.205 6.848 -14.476 1.00 98.00 161 GLY A N 1
ATOM 1218 C CA . GLY A 1 161 ? -6.052 7.541 -13.505 1.00 98.00 161 GLY A CA 1
ATOM 1219 C C . GLY A 1 161 ? -5.922 6.957 -12.097 1.00 98.00 161 GLY A C 1
ATOM 1220 O O . GLY A 1 161 ? -6.932 6.715 -11.434 1.00 98.00 161 GLY A O 1
ATOM 1221 N N . VAL A 1 162 ? -4.700 6.630 -11.679 1.00 98.62 162 VAL A N 1
ATOM 1222 C CA . VAL A 1 162 ? -4.395 6.084 -10.353 1.00 98.62 162 VAL A CA 1
ATOM 1223 C C . VAL A 1 162 ? -3.802 7.212 -9.500 1.00 98.62 162 VAL A C 1
ATOM 1225 O O . VAL A 1 162 ? -2.721 7.707 -9.837 1.00 98.62 162 VAL A O 1
ATOM 1228 N N . PRO A 1 163 ? -4.493 7.627 -8.422 1.00 98.31 163 PRO A N 1
ATOM 1229 C CA . PRO A 1 163 ? -4.088 8.770 -7.620 1.00 98.31 163 PRO A CA 1
ATOM 1230 C C . PRO A 1 163 ? -2.868 8.441 -6.757 1.00 98.31 163 PRO A C 1
ATOM 1232 O O . PRO A 1 163 ? -2.585 7.275 -6.457 1.00 98.31 163 PRO A O 1
ATOM 1235 N N . GLU A 1 164 ? -2.161 9.483 -6.335 1.00 97.94 164 GLU A N 1
ATOM 1236 C CA . GLU A 1 164 ? -1.035 9.382 -5.418 1.00 97.94 164 GLU A CA 1
ATOM 1237 C C . GLU A 1 164 ? -1.197 10.283 -4.188 1.00 97.94 164 GLU A C 1
ATOM 1239 O O . GLU A 1 164 ? -1.722 11.400 -4.248 1.00 97.94 164 GLU A O 1
ATOM 1244 N N . THR A 1 165 ? -0.710 9.783 -3.055 1.00 97.81 165 THR A N 1
ATOM 1245 C CA . THR A 1 165 ? -0.651 10.514 -1.790 1.00 97.81 165 THR A CA 1
ATOM 1246 C C . THR A 1 165 ? 0.184 11.776 -1.877 1.00 97.81 165 THR A C 1
ATOM 1248 O O . THR A 1 165 ? 1.305 11.759 -2.372 1.00 97.81 165 THR A O 1
ATOM 1251 N N . GLY A 1 166 ? -0.387 12.879 -1.387 1.00 96.12 166 GLY A N 1
ATOM 1252 C CA . GLY A 1 166 ? 0.228 14.203 -1.446 1.00 96.12 166 GLY A CA 1
ATOM 1253 C C . GLY A 1 166 ? 0.081 14.907 -2.798 1.00 96.12 166 GLY A C 1
ATOM 1254 O O . GLY A 1 166 ? 0.463 16.069 -2.894 1.00 96.12 166 GLY A O 1
ATOM 1255 N N . VAL A 1 167 ? -0.489 14.242 -3.812 1.00 97.00 167 VAL A N 1
ATOM 1256 C CA . VAL A 1 167 ? -0.759 14.833 -5.132 1.00 97.00 167 VAL A CA 1
ATOM 1257 C C . VAL A 1 167 ? -2.264 14.938 -5.368 1.00 97.00 167 VAL A C 1
ATOM 1259 O O . VAL A 1 167 ? -2.810 16.035 -5.349 1.00 97.00 167 VAL A O 1
ATOM 1262 N N . GLU A 1 168 ? -2.948 13.803 -5.535 1.00 98.12 168 GLU A N 1
ATOM 1263 C CA . GLU A 1 168 ? -4.409 13.750 -5.685 1.00 98.12 168 GLU A CA 1
ATOM 1264 C C . GLU A 1 168 ? -5.115 13.337 -4.384 1.00 98.12 168 GLU A C 1
ATOM 1266 O O . GLU A 1 168 ? -6.278 13.684 -4.173 1.00 98.12 168 GLU A O 1
ATOM 1271 N N . LEU A 1 169 ? -4.425 12.604 -3.499 1.00 98.31 169 LEU A N 1
ATOM 1272 C CA . LEU A 1 169 ? -4.945 12.235 -2.180 1.00 98.31 169 LEU A CA 1
ATOM 1273 C C . LEU A 1 169 ? -4.410 13.209 -1.128 1.00 98.31 169 LEU A C 1
ATOM 1275 O O . LEU A 1 169 ? -3.280 13.073 -0.644 1.00 98.31 169 LEU A O 1
ATOM 1279 N N . ILE A 1 170 ? -5.235 14.195 -0.784 1.00 98.00 170 ILE A N 1
ATOM 1280 C CA . ILE A 1 170 ? -4.933 15.250 0.179 1.00 98.00 170 ILE A CA 1
ATOM 1281 C C . ILE A 1 170 ? -5.611 14.915 1.515 1.00 98.00 170 ILE A C 1
ATOM 1283 O O . ILE A 1 170 ? -6.841 14.789 1.565 1.00 98.00 170 ILE A O 1
ATOM 1287 N N . PRO A 1 171 ? -4.835 14.720 2.602 1.00 97.00 171 PRO A N 1
ATOM 1288 C CA . PRO A 1 171 ? -5.393 14.428 3.917 1.00 97.00 171 PRO A CA 1
ATOM 1289 C C . PRO A 1 171 ? -6.407 15.479 4.364 1.00 97.00 171 PRO A C 1
ATOM 1291 O O . PRO A 1 171 ? -6.206 16.669 4.136 1.00 97.00 171 PRO A O 1
ATOM 1294 N N . ASP A 1 172 ? -7.482 15.028 5.008 1.00 96.50 172 ASP A N 1
ATOM 1295 C CA . ASP A 1 172 ? -8.567 15.874 5.526 1.00 96.50 172 ASP A CA 1
ATOM 1296 C C . ASP A 1 172 ? -9.341 16.672 4.457 1.00 96.50 172 ASP A C 1
ATOM 1298 O O . ASP A 1 172 ? -10.193 17.502 4.801 1.00 96.50 172 ASP A O 1
ATOM 1302 N N . ASP A 1 173 ? -9.125 16.376 3.172 1.00 97.00 173 ASP A N 1
ATOM 1303 C CA . ASP A 1 173 ? -9.799 17.032 2.051 1.00 97.00 173 ASP A CA 1
ATOM 1304 C C . ASP A 1 173 ? -10.444 16.024 1.090 1.00 97.00 173 ASP A C 1
ATOM 1306 O O . ASP A 1 173 ? -11.667 16.005 0.962 1.00 97.00 173 ASP A O 1
ATOM 1310 N N . THR A 1 174 ? -9.655 15.120 0.503 1.00 97.75 174 THR A N 1
ATOM 1311 C CA . THR A 1 174 ? -10.120 14.185 -0.532 1.00 97.75 174 THR A CA 1
ATOM 1312 C C . THR A 1 174 ? -11.133 13.165 -0.002 1.00 97.75 174 THR A C 1
ATOM 1314 O O . THR A 1 174 ? -10.897 12.506 1.017 1.00 97.75 174 THR A O 1
ATOM 1317 N N . PHE A 1 175 ? -12.216 12.936 -0.751 1.00 96.88 175 PHE A N 1
ATOM 1318 C CA . PHE A 1 175 ? -13.095 11.778 -0.570 1.00 96.88 175 PHE A CA 1
ATOM 1319 C C . PHE A 1 175 ? -12.633 10.608 -1.444 1.00 96.88 175 PHE A C 1
ATOM 1321 O O . PHE A 1 175 ? -12.427 10.744 -2.650 1.00 96.88 175 PHE A O 1
ATOM 1328 N N . ILE A 1 176 ? -12.486 9.420 -0.852 1.00 96.62 176 ILE A N 1
ATOM 1329 C CA . ILE A 1 176 ? -11.872 8.278 -1.551 1.00 96.62 176 ILE A CA 1
ATOM 1330 C C . ILE A 1 176 ? -12.685 7.776 -2.755 1.00 96.62 176 ILE A C 1
ATOM 1332 O O . ILE A 1 176 ? -12.108 7.256 -3.711 1.00 96.62 176 ILE A O 1
ATOM 1336 N N . LEU A 1 177 ? -14.010 7.953 -2.746 1.00 95.94 177 LEU A N 1
ATOM 1337 C CA . LEU A 1 177 ? -14.869 7.562 -3.867 1.00 95.94 177 LEU A CA 1
ATOM 1338 C C . LEU A 1 177 ? -14.675 8.480 -5.078 1.00 95.94 177 LEU A C 1
ATOM 1340 O O . LEU A 1 177 ? -14.606 7.992 -6.204 1.00 95.94 177 LEU A O 1
ATOM 1344 N N . GLU A 1 178 ? -14.475 9.779 -4.849 1.00 96.25 178 GLU A N 1
ATOM 1345 C CA . GLU A 1 178 ? -14.133 10.749 -5.898 1.00 96.25 178 GLU A CA 1
ATOM 1346 C C . GLU A 1 178 ? -12.740 10.473 -6.484 1.00 96.25 178 GLU A C 1
ATOM 1348 O O . GLU A 1 178 ? -12.513 10.652 -7.678 1.00 96.25 178 GLU A O 1
ATOM 1353 N N . ALA A 1 179 ? -11.826 9.938 -5.666 1.00 97.31 179 ALA A N 1
ATOM 1354 C CA . ALA A 1 179 ? -10.504 9.480 -6.094 1.00 97.31 179 ALA A CA 1
ATOM 1355 C C . ALA A 1 179 ? -10.504 8.074 -6.740 1.00 97.31 179 ALA A C 1
ATOM 1357 O O . ALA A 1 179 ? -9.448 7.541 -7.088 1.00 97.31 179 ALA A O 1
ATOM 1358 N N . GLY A 1 180 ? -11.673 7.450 -6.921 1.00 97.38 180 GLY A N 1
ATOM 1359 C CA . GLY A 1 180 ? -11.818 6.189 -7.647 1.00 97.38 180 GLY A CA 1
ATOM 1360 C C . GLY A 1 180 ? -11.452 4.930 -6.859 1.00 97.38 180 GLY A C 1
ATOM 1361 O O . GLY A 1 180 ? -11.165 3.907 -7.481 1.00 97.38 180 GLY A O 1
ATOM 1362 N N . PHE A 1 181 ? -11.476 4.959 -5.521 1.00 98.19 181 PHE A N 1
ATOM 1363 C CA . PHE A 1 181 ? -11.132 3.788 -4.701 1.00 98.19 181 PHE A CA 1
ATOM 1364 C C . PHE A 1 181 ? -12.004 2.564 -4.994 1.00 98.19 181 PHE A C 1
ATOM 1366 O O . PHE A 1 181 ? -11.491 1.454 -4.944 1.00 98.19 181 PHE A O 1
ATOM 1373 N N . GLU A 1 182 ? -13.280 2.726 -5.352 1.00 96.81 182 GLU A N 1
ATOM 1374 C CA . GLU A 1 182 ? -14.123 1.593 -5.766 1.00 96.81 182 GLU A CA 1
ATOM 1375 C C . GLU A 1 182 ? -13.544 0.889 -7.005 1.00 96.81 182 GLU A C 1
ATOM 1377 O O . GLU A 1 182 ? -13.294 -0.318 -6.994 1.00 96.81 182 GLU A O 1
ATOM 1382 N N . ARG A 1 183 ? -13.245 1.665 -8.055 1.00 97.12 183 ARG A N 1
ATOM 1383 C CA . ARG A 1 183 ? -12.637 1.167 -9.298 1.00 97.12 183 ARG A CA 1
ATOM 1384 C C . ARG A 1 183 ? -11.261 0.543 -9.062 1.00 97.12 183 ARG A C 1
ATOM 1386 O O . ARG A 1 183 ? -10.886 -0.373 -9.782 1.00 97.12 183 ARG A O 1
ATOM 1393 N N . LEU A 1 184 ? -10.517 1.053 -8.083 1.00 98.25 184 LEU A N 1
ATOM 1394 C CA . LEU A 1 184 ? -9.173 0.598 -7.721 1.00 98.25 184 LEU A CA 1
ATOM 1395 C C . LEU A 1 184 ? -9.176 -0.461 -6.612 1.00 98.25 184 LEU A C 1
ATOM 1397 O O . LEU A 1 184 ? -8.133 -0.710 -6.009 1.00 98.25 184 LEU A O 1
ATOM 1401 N N . HIS A 1 185 ? -10.332 -1.062 -6.316 1.00 97.88 185 HIS A N 1
ATOM 1402 C CA . HIS A 1 185 ? -10.464 -2.121 -5.316 1.00 97.88 185 HIS A CA 1
ATOM 1403 C C . HIS A 1 185 ? -9.917 -1.720 -3.932 1.00 97.88 185 HIS A C 1
ATOM 1405 O O . HIS A 1 185 ? -9.347 -2.550 -3.232 1.00 97.88 185 HIS A O 1
ATOM 1411 N N . GLY A 1 186 ? -10.048 -0.442 -3.564 1.00 97.69 186 GLY A N 1
ATOM 1412 C CA . GLY A 1 186 ? -9.553 0.175 -2.330 1.00 97.69 186 GLY A CA 1
ATOM 1413 C C . GLY A 1 186 ? -10.595 0.311 -1.215 1.00 97.69 186 GLY A C 1
ATOM 1414 O O . GLY A 1 186 ? -10.279 0.781 -0.121 1.00 97.69 186 GLY A O 1
ATOM 1415 N N . VAL A 1 187 ? -11.845 -0.068 -1.472 1.00 96.94 187 VAL A N 1
ATOM 1416 C CA . VAL A 1 187 ? -12.959 -0.019 -0.516 1.00 96.94 187 VAL A CA 1
ATOM 1417 C C . VAL A 1 187 ? -13.866 -1.229 -0.725 1.00 96.94 187 VAL A C 1
ATOM 1419 O O . VAL A 1 187 ? -14.056 -1.669 -1.858 1.00 96.94 187 VAL A O 1
ATOM 1422 N N . ASP A 1 188 ? -14.408 -1.770 0.364 1.00 95.50 188 ASP A N 1
ATOM 1423 C CA . ASP A 1 188 ? -15.410 -2.837 0.327 1.00 95.50 188 ASP A CA 1
ATOM 1424 C C . ASP A 1 188 ? -16.700 -2.337 0.988 1.00 95.50 188 ASP A C 1
ATOM 1426 O O . ASP A 1 188 ? -16.695 -1.958 2.154 1.00 95.50 188 ASP A O 1
ATOM 1430 N N . PHE A 1 189 ? -17.816 -2.335 0.259 1.00 90.25 189 PHE A N 1
ATOM 1431 C CA . PHE A 1 189 ? -19.118 -1.899 0.785 1.00 90.25 189 PHE A CA 1
ATOM 1432 C C . PHE A 1 189 ? -19.872 -3.002 1.544 1.00 90.25 189 PHE A C 1
ATOM 1434 O O . PHE A 1 189 ? -20.911 -2.749 2.148 1.00 90.25 189 PHE A O 1
ATOM 1441 N N . ARG A 1 190 ? -19.384 -4.247 1.504 1.00 89.19 190 ARG A N 1
ATOM 1442 C CA . ARG A 1 190 ? -20.022 -5.423 2.122 1.00 89.19 190 ARG A CA 1
ATOM 1443 C C . ARG A 1 190 ? -19.357 -5.832 3.435 1.00 89.19 190 ARG A C 1
ATOM 1445 O O . ARG A 1 190 ? -19.827 -6.769 4.087 1.00 89.19 190 ARG A O 1
ATOM 1452 N N . LYS A 1 191 ? -18.259 -5.179 3.828 1.00 90.69 191 LYS A N 1
ATOM 1453 C CA . LYS A 1 191 ? -17.611 -5.422 5.123 1.00 90.69 191 LYS A CA 1
ATOM 1454 C C . LYS A 1 191 ? -18.375 -4.752 6.271 1.00 90.69 191 LYS A C 1
ATOM 1456 O O . LYS A 1 191 ? -19.210 -3.875 6.074 1.00 90.69 191 LYS A O 1
ATOM 1461 N N . GLY A 1 192 ? -18.075 -5.194 7.492 1.00 82.94 192 GLY A N 1
ATOM 1462 C CA . GLY A 1 192 ? -18.609 -4.580 8.710 1.00 82.94 192 GLY A CA 1
ATOM 1463 C C . GLY A 1 192 ? -18.024 -3.190 8.994 1.00 82.94 192 GLY A C 1
ATOM 1464 O O . GLY A 1 192 ? -17.134 -2.730 8.281 1.00 82.94 192 GLY A O 1
ATOM 1465 N N . CYS A 1 193 ? -18.508 -2.571 10.076 1.00 83.62 193 CYS A N 1
ATOM 1466 C CA . CYS A 1 193 ? -18.183 -1.202 10.479 1.00 83.62 193 CYS A CA 1
ATOM 1467 C C . CYS A 1 193 ? -16.680 -0.877 10.451 1.00 83.62 193 CYS A C 1
ATOM 1469 O O . CYS A 1 193 ? -15.882 -1.573 11.084 1.00 83.62 193 CYS A O 1
ATOM 1471 N N . TYR A 1 194 ? -16.316 0.225 9.794 1.00 86.12 194 TYR A N 1
ATOM 1472 C CA . TYR A 1 194 ? -14.990 0.843 9.878 1.00 86.12 194 TYR A CA 1
ATOM 1473 C C . TYR A 1 194 ? -15.091 2.369 10.042 1.00 86.12 194 TYR A C 1
ATOM 1475 O O . TYR A 1 194 ? -16.135 2.979 9.798 1.00 86.12 194 TYR A O 1
ATOM 1483 N N . VAL A 1 195 ? -14.007 3.006 10.491 1.00 81.00 195 VAL A N 1
ATOM 1484 C CA . VAL A 1 195 ? -13.974 4.465 10.707 1.00 81.00 195 VAL A CA 1
ATOM 1485 C C . VAL A 1 195 ? -14.202 5.214 9.388 1.00 81.00 195 VAL A C 1
ATOM 1487 O O . VAL A 1 195 ? -13.481 4.990 8.421 1.00 81.00 195 VAL A O 1
ATOM 1490 N N . GLY A 1 196 ? -15.183 6.124 9.362 1.00 77.25 196 GLY A N 1
ATOM 1491 C CA . GLY A 1 196 ? -15.523 6.925 8.177 1.00 77.25 196 GLY A CA 1
ATOM 1492 C C . GLY A 1 196 ? -16.532 6.277 7.223 1.00 77.25 196 GLY A C 1
ATOM 1493 O O . GLY A 1 196 ? -16.845 6.857 6.183 1.00 77.25 196 GLY A O 1
ATOM 1494 N N . GLN A 1 197 ? -17.067 5.101 7.567 1.00 75.31 197 GLN A N 1
ATOM 1495 C CA . GLN A 1 197 ? -18.020 4.385 6.718 1.00 75.31 197 GLN A CA 1
ATOM 1496 C C . GLN A 1 197 ? -19.335 5.141 6.492 1.00 75.31 197 GLN A C 1
ATOM 1498 O O . GLN A 1 197 ? -19.862 5.063 5.394 1.00 75.31 197 GLN A O 1
ATOM 1503 N N . GLU A 1 198 ? -19.855 5.888 7.471 1.00 75.62 198 GLU A N 1
ATOM 1504 C CA . GLU A 1 198 ? -21.180 6.540 7.373 1.00 75.62 198 GLU A CA 1
ATOM 1505 C C . GLU A 1 198 ? -21.320 7.490 6.173 1.00 75.62 198 GLU A C 1
ATOM 1507 O O . GLU A 1 198 ? -22.416 7.668 5.657 1.00 75.62 198 GLU A O 1
ATOM 1512 N N . VAL A 1 199 ? -20.210 8.079 5.720 1.00 67.62 199 VAL A N 1
ATOM 1513 C CA . VAL A 1 199 ? -20.159 8.980 4.555 1.00 67.62 199 VAL A CA 1
ATOM 1514 C C . VAL A 1 199 ? -19.723 8.241 3.279 1.00 67.62 199 VAL A C 1
ATOM 1516 O O . VAL A 1 199 ? -19.884 8.753 2.178 1.00 67.62 199 VAL A O 1
ATOM 1519 N N . THR A 1 200 ? -19.162 7.038 3.420 1.00 56.50 200 THR A N 1
ATOM 1520 C CA . THR A 1 200 ? -18.654 6.224 2.304 1.00 56.50 200 THR A CA 1
ATOM 1521 C C . THR A 1 200 ? -19.668 5.176 1.825 1.00 56.50 200 THR A C 1
ATOM 1523 O O . THR A 1 200 ? -19.540 4.700 0.704 1.00 56.50 200 THR A O 1
ATOM 1526 N N . ALA A 1 201 ? -20.615 4.769 2.675 1.00 57.50 201 ALA A N 1
ATOM 1527 C CA . ALA A 1 201 ? -21.566 3.682 2.426 1.00 57.50 201 ALA A CA 1
ATOM 1528 C C . ALA A 1 201 ? -22.705 4.042 1.463 1.00 57.50 201 ALA A C 1
ATOM 1530 O O . ALA A 1 201 ? -23.102 5.227 1.412 1.00 57.50 201 ALA A O 1
#

Radius of gyration: 16.27 Å; Cα contacts (8 Å, |Δi|>4): 451; chains: 1; bounding box: 40×33×50 Å

Nearest PDB structures (foldseek):
  1yx2-assembly1_A  TM=8.305E-01  e=2.122E-12  Bacillus subtilis
  1wos-assembly1_A  TM=8.258E-01  e=4.113E-10  Thermotoga maritima
  3gir-assembly1_A  TM=7.576E-01  e=3.866E-10  Bartonella henselae
  2gah-assembly1_A  TM=7.929E-01  e=1.608E-09  Stenotrophomonas maltophilia
  1wsr-assembly1_A  TM=7.521E-01  e=4.856E-08  Homo sapiens

Sequence (201 aa):
MSRLRGFVAEHRALLRIGGVDARDWLQGLVSNDVRHLAPGRPVYAAMLTPQGKYLFDFFLVEAGDGAVLIDVAADRAAALAQRLSMYRLRRAVTVEAETSASVALVWGDGPAPAVDRALVVRDPRTPALGWRVYADDGEAVPADVAPATRADYDALRVALGVPETGVELIPDDTFILEAGFERLHGVDFRKGCYVGQEVTA

Solvent-accessible surface area (backbone atoms only — not comparable to full-atom values): 10879 Å² total; per-residue (Å²): 130,69,55,31,28,25,36,76,38,78,65,46,35,40,33,37,32,32,48,93,45,33,60,71,54,47,34,42,46,28,44,25,59,52,87,68,52,36,83,72,35,50,38,32,28,30,34,41,38,75,80,27,21,31,63,46,62,36,34,40,34,56,66,86,79,79,30,37,33,36,45,27,50,37,94,45,42,69,62,49,48,54,55,52,59,71,74,43,81,94,53,59,56,47,78,42,80,41,81,61,51,49,46,14,45,36,30,60,57,59,78,83,79,81,47,76,72,40,54,66,29,59,36,57,49,42,71,84,64,21,29,40,27,43,11,45,83,57,70,51,62,42,92,85,39,41,85,51,52,71,67,63,50,49,55,48,33,57,76,68,67,51,72,43,82,80,75,67,42,38,63,80,66,31,46,49,69,84,60,38,25,62,82,27,51,21,46,44,89,85,56,76,77,33,51,12,39,88,69,68,107

Mean predicted aligned error: 3.64 Å

pLDDT: mean 94.24, std 6.99, range [56.5, 98.81]

Foldseek 3Di:
DFAKAKDFPPQKFKKKKDFPCRQVLVLQFWQARSVQADQQGKAWTFGAALQQAGDFIWIWHQPVPRITMTIGGPVCLVVVLVVSVVSCPPGGMDIGTDDQKTKMFMADDDDFDDDPQWRWHQQQQDNRSPIIIIHGNDDRADPVHHYDDPVVSVVSCVVVLQDDPPGQRDGPPDRVVVSPCVSRNHHDLPGDHYRSVVNVD

Secondary structure (DSSP, 8-state):
----EEEE-TTEEEEEEESTTHHHHHHTTSSS-GGG-BTTB-EEEEEE-TTSBEEEEEEEEE-SSS-EEEEEEHHHHHHHHHHHHHH-TT-S-EEEEE-SEEEEEEESSSS----TTEEEEE-SS-GGG-EEEEEESS-SS-TTSEE--HHHHHHHHHHTT---BTTTB-TTT-BTTTTTTTTTT---SSS---TTHHHH-